Protein AF-A0A1B8DU90-F1 (afdb_monomer)

Secondary structure (DSSP, 8-state):
-HHHHHHHHHHHHHHHHHHHHHHH-S----SS---S--SHHHHHHHHHHHHHHHHHHH---------S---GGGG-HHHHHHHHHHHHHHGGGTS-S-GGGSSEEE--S---GGGEEEETTEEEEE---TT--EEEHHHH----GGG---S---SS--TTGGGS-HHHHHHHHHHHHHHHHHHHHHHHHHHH-HHHHHHHTSTTHHHHHHHHHHHH-SSSS-HHHHHHHHHHHHHHHHHHHT------------S----GGGSSTTTSHHHHHHHHHHHHHHTT--------

pLDDT: mean 71.93, std 23.12, range [27.64, 95.19]

Foldseek 3Di:
DVLVVVLCVQLVVLLVLQVVLVVQDPDDDDPDDDDQRNFLLSSQVSLLVSLLVCLVPPDDQDDPPDPPDQDPLLSDSVSLNVLSVLSNVLSVVLDDPPCLQFDFDFADPAQALVQFDDDPLDTPDGDDCPPIGTGRNLLRDDDHPNLDDPDDQDCDADPCLVVDDPVVVVVSVVNNLSNNSNVVCVVVCCVPPVVSVVSVVPVCSVLSNQLSVCSSDCNVDPVVSNVVSSVVSCVVVVVVVVPPDPDDDDDDPDDDPDDPPPVVPPVCPVVSSVVSVVVSVVVPDDDDDDDD

Sequence (292 aa):
MESVRLREQVGSCARARWLEYELNGAPLRTRGGTSPGNTAHDYLKALANNQIKWLGQHVVQRPPTDIFKASDAQKSPDAHVALYNKYLAISPYIFPEDKSMSRSTLWHWDMHASNIFVEDDRITSLIDWQSTWAGPLFLQYCYPKLVDYSGEVMLKPPEDYKVMEESDKTRVKDQVERSIVQFLYEIETKKQNPLLVRVNDTPQGTTRRRTVEFAEDTWDGDILPFRQCLIRLERFVSPAFHLENPAHKRHLGIRMKWALMFLALSIFQRKIYRTICVMARDGTSRPTSGMD

Solvent-accessible surface area (backbone atoms only — not comparable to full-atom values): 17932 Å² total; per-residue (Å²): 112,70,74,54,57,61,42,56,47,50,52,47,47,38,49,46,51,49,43,54,42,65,78,64,45,94,74,80,90,64,88,88,71,88,74,94,47,84,45,71,59,37,45,55,49,46,43,41,52,50,50,45,52,43,50,76,72,66,70,70,87,70,75,85,86,62,91,74,79,70,52,74,59,60,74,30,62,67,51,51,42,55,48,40,55,53,45,58,74,48,43,81,68,54,61,70,88,58,60,82,39,49,38,79,29,76,43,79,81,75,46,37,55,94,36,53,40,73,53,94,80,36,81,77,46,76,59,83,67,72,96,56,60,53,33,34,33,59,70,40,69,65,84,47,61,67,48,66,66,92,68,79,80,29,86,62,80,62,92,60,50,86,79,48,54,71,71,55,42,51,51,52,49,52,44,26,51,47,28,44,51,29,53,48,50,54,53,50,41,48,72,78,40,51,64,60,52,52,52,68,67,34,85,61,38,66,51,41,39,46,35,56,58,33,63,70,46,39,72,90,43,64,43,61,66,29,53,53,29,50,54,54,47,48,66,53,46,57,61,51,72,75,46,92,60,101,78,80,91,86,88,88,86,85,88,75,89,79,76,84,66,78,82,56,64,80,78,46,59,71,59,48,47,50,49,58,50,47,59,52,53,68,76,64,76,73,84,80,78,87,88,133

Radius of gyration: 23.97 Å; Cα contacts (8 Å, |Δi|>4): 236; chains: 1; bounding box: 72×69×60 Å

Mean predicted aligned error: 14.29 Å

Structure (mmCIF, N/CA/C/O backbone):
data_AF-A0A1B8DU90-F1
#
_entry.id   AF-A0A1B8DU90-F1
#
loop_
_atom_site.group_PDB
_atom_site.id
_atom_site.type_symbol
_atom_site.label_atom_id
_atom_site.label_alt_id
_atom_site.label_comp_id
_atom_site.label_asym_id
_atom_site.label_entity_id
_atom_site.label_seq_id
_atom_site.pdbx_PDB_ins_code
_atom_site.Cartn_x
_atom_site.Cartn_y
_atom_site.Cartn_z
_atom_site.occupancy
_atom_site.B_iso_or_equiv
_atom_site.auth_seq_id
_atom_site.auth_comp_id
_atom_site.auth_asym_id
_atom_site.auth_atom_id
_atom_site.pdbx_PDB_model_num
ATOM 1 N N . MET A 1 1 ? -7.961 -23.954 12.983 1.00 31.88 1 MET A N 1
ATOM 2 C CA . MET A 1 1 ? -8.640 -23.866 11.669 1.00 31.88 1 MET A CA 1
ATOM 3 C C . MET A 1 1 ? -9.926 -23.049 11.742 1.00 31.88 1 MET A C 1
ATOM 5 O O . MET A 1 1 ? -10.075 -22.125 10.957 1.00 31.88 1 MET A O 1
ATOM 9 N N . GLU A 1 2 ? -10.818 -23.311 12.698 1.00 29.72 2 GLU A N 1
ATOM 10 C CA . GLU A 1 2 ? -12.108 -22.604 12.818 1.00 29.72 2 GLU A CA 1
ATOM 11 C C . GLU A 1 2 ? -11.975 -21.107 13.166 1.00 29.72 2 GLU A C 1
ATOM 13 O O . GLU A 1 2 ? -12.623 -20.266 12.551 1.00 29.72 2 GLU A O 1
ATOM 18 N N . SER A 1 3 ? -11.030 -20.743 14.042 1.00 36.50 3 SER A N 1
ATOM 19 C CA . SER A 1 3 ? -10.761 -19.336 14.387 1.00 36.50 3 SER A CA 1
ATOM 20 C C . SER A 1 3 ? -10.128 -18.512 13.255 1.00 36.50 3 SER A C 1
ATOM 22 O O . SER A 1 3 ? -10.208 -17.289 13.293 1.00 36.50 3 SER A O 1
ATOM 24 N N . VAL A 1 4 ? -9.483 -19.162 12.276 1.00 37.38 4 VAL A N 1
ATOM 25 C CA . VAL A 1 4 ? -8.894 -18.504 11.092 1.00 37.38 4 VAL A CA 1
ATOM 26 C C . VAL A 1 4 ? -9.999 -18.216 10.071 1.00 37.38 4 VAL A C 1
ATOM 28 O O . VAL A 1 4 ? -10.128 -17.083 9.618 1.00 37.38 4 VAL A O 1
ATOM 31 N N . ARG A 1 5 ? -10.891 -19.189 9.819 1.00 34.84 5 ARG A N 1
ATOM 32 C CA . ARG A 1 5 ? -12.064 -19.013 8.939 1.00 34.84 5 ARG A CA 1
ATOM 33 C C . ARG A 1 5 ? -13.021 -17.924 9.424 1.00 34.84 5 ARG A C 1
ATOM 35 O O . ARG A 1 5 ? -13.451 -17.094 8.632 1.00 34.84 5 ARG A O 1
ATOM 42 N N . LEU A 1 6 ? -13.308 -17.875 10.727 1.00 41.84 6 LEU A N 1
ATOM 43 C CA . LEU A 1 6 ? -14.149 -16.822 11.312 1.00 41.84 6 LEU A CA 1
ATOM 44 C C . LEU A 1 6 ? -13.507 -15.423 11.223 1.00 41.84 6 LEU A C 1
ATOM 46 O O . LEU A 1 6 ? -14.217 -14.432 11.338 1.00 41.84 6 LEU A O 1
ATOM 50 N N . ARG A 1 7 ? -12.187 -15.310 11.005 1.00 48.97 7 ARG A N 1
ATOM 51 C CA . ARG A 1 7 ? -11.454 -14.031 10.928 1.00 48.97 7 ARG A CA 1
ATOM 52 C C . ARG A 1 7 ? -11.221 -13.526 9.517 1.00 48.97 7 ARG A C 1
ATOM 54 O O . ARG A 1 7 ? -11.416 -12.332 9.288 1.00 48.97 7 ARG A O 1
ATOM 61 N N . GLU A 1 8 ? -10.938 -14.421 8.570 1.00 45.47 8 GLU A N 1
ATOM 62 C CA . GLU A 1 8 ? -11.132 -14.115 7.149 1.00 45.47 8 GLU A 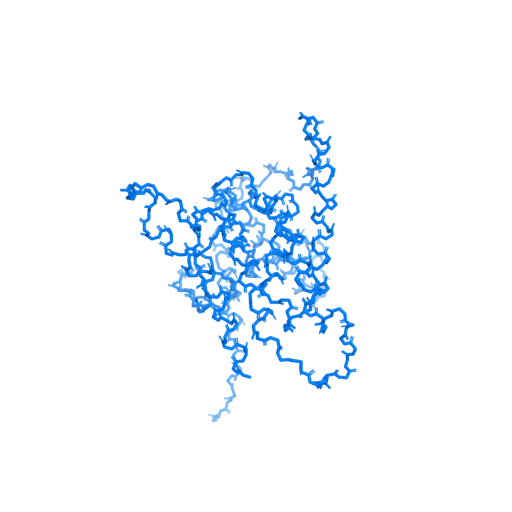CA 1
ATOM 63 C C . GLU A 1 8 ? -12.541 -13.565 6.941 1.00 45.47 8 GLU A C 1
ATOM 65 O O . GLU A 1 8 ? -12.708 -12.567 6.252 1.00 45.47 8 GLU A O 1
ATOM 70 N N . GLN A 1 9 ? -13.538 -14.110 7.647 1.00 48.44 9 GLN A N 1
ATOM 71 C CA . GLN A 1 9 ? -14.898 -13.588 7.652 1.00 48.44 9 GLN A CA 1
ATOM 72 C C . GLN A 1 9 ? -15.016 -12.178 8.261 1.00 48.44 9 GLN A C 1
ATOM 74 O O . GLN A 1 9 ? -15.806 -11.400 7.748 1.00 48.44 9 GLN A O 1
ATOM 79 N N . VAL A 1 10 ? -14.242 -11.788 9.284 1.00 50.81 10 VAL A N 1
ATOM 80 C CA . VAL A 1 10 ? -14.277 -10.427 9.872 1.00 50.81 10 VAL A CA 1
ATOM 81 C C . VAL A 1 10 ? -13.669 -9.375 8.936 1.00 50.81 10 VAL A C 1
ATOM 83 O O . VAL A 1 10 ? -14.302 -8.343 8.688 1.00 50.81 10 VAL A O 1
ATOM 86 N N . GLY A 1 11 ? -12.472 -9.634 8.394 1.00 53.03 11 GLY A N 1
ATOM 87 C CA . GLY A 1 11 ? -11.839 -8.772 7.388 1.00 53.03 11 GLY A CA 1
ATOM 88 C C . GLY A 1 11 ? -12.669 -8.715 6.103 1.00 53.03 11 GLY A C 1
ATOM 89 O O . GLY A 1 11 ? -12.966 -7.634 5.596 1.00 53.03 11 GLY A O 1
ATOM 90 N N . SER A 1 12 ? -13.162 -9.870 5.649 1.00 53.00 12 SER A N 1
ATOM 91 C CA . SER A 1 12 ? -14.108 -9.991 4.536 1.00 53.00 12 SER A CA 1
ATOM 92 C C . SER A 1 12 ? -15.421 -9.257 4.810 1.00 53.00 12 SER A C 1
ATOM 94 O O . SER A 1 12 ? -15.921 -8.592 3.919 1.00 53.00 12 SER A O 1
ATOM 96 N N . CYS A 1 13 ? -15.949 -9.247 6.039 1.00 50.38 13 CYS A N 1
ATOM 97 C CA . CYS A 1 13 ? -17.169 -8.508 6.387 1.00 50.38 13 CYS A CA 1
ATOM 98 C C . CYS A 1 13 ? -16.974 -6.987 6.332 1.00 50.38 13 CYS A C 1
ATOM 100 O O . CYS A 1 13 ? -17.877 -6.276 5.892 1.00 50.38 13 CYS A O 1
ATOM 102 N N . ALA A 1 14 ? -15.825 -6.461 6.773 1.00 54.66 14 ALA A N 1
ATOM 103 C CA . ALA A 1 14 ? -15.521 -5.034 6.628 1.00 54.66 14 ALA A CA 1
ATOM 104 C C . ALA A 1 14 ? -15.369 -4.649 5.145 1.00 54.66 14 ALA A C 1
ATOM 106 O O . ALA A 1 14 ? -15.922 -3.639 4.710 1.00 54.66 14 ALA A O 1
ATOM 107 N N . ARG A 1 15 ? -14.686 -5.494 4.362 1.00 62.16 15 ARG A N 1
ATOM 108 C CA . ARG A 1 15 ? -14.531 -5.339 2.906 1.00 62.16 15 ARG A CA 1
ATOM 109 C C . ARG A 1 15 ? -15.868 -5.491 2.155 1.00 62.16 15 ARG A C 1
ATOM 111 O O . ARG A 1 15 ? -16.121 -4.748 1.213 1.00 62.16 15 ARG A O 1
ATOM 118 N N . ALA A 1 16 ? -16.757 -6.378 2.600 1.00 50.59 16 ALA A N 1
ATOM 119 C CA . ALA A 1 16 ? -18.081 -6.609 2.021 1.00 50.59 16 ALA A CA 1
ATOM 120 C C . ALA A 1 16 ? -19.039 -5.438 2.279 1.00 50.59 16 ALA A C 1
ATOM 122 O O . ALA A 1 16 ? -19.660 -4.953 1.339 1.00 50.59 16 ALA A O 1
ATOM 123 N N . ARG A 1 17 ? -19.092 -4.907 3.513 1.00 51.88 17 ARG A N 1
ATOM 124 C CA . ARG A 1 17 ? -19.898 -3.708 3.824 1.00 51.88 17 ARG A CA 1
ATOM 125 C C . ARG A 1 17 ? -19.469 -2.490 3.002 1.00 51.88 17 ARG A C 1
ATOM 127 O O . ARG A 1 17 ? -20.310 -1.682 2.627 1.00 51.88 17 ARG A O 1
ATOM 134 N N . TRP A 1 18 ? -18.171 -2.364 2.714 1.00 54.06 18 TRP A N 1
ATOM 135 C CA . TRP A 1 18 ? -17.652 -1.320 1.828 1.00 54.06 18 TRP A CA 1
ATOM 136 C C . TRP A 1 18 ? -18.162 -1.479 0.388 1.00 54.06 18 TRP A C 1
ATOM 138 O O . TRP A 1 18 ? -18.628 -0.516 -0.218 1.00 54.06 18 TRP A O 1
ATOM 148 N N . LEU A 1 19 ? -18.115 -2.701 -0.148 1.00 51.09 19 LEU A N 1
ATOM 149 C CA . LEU A 1 19 ? -18.586 -3.001 -1.499 1.00 51.09 19 LEU A CA 1
ATOM 150 C C . LEU A 1 19 ? -20.103 -2.781 -1.652 1.00 51.09 19 LEU A C 1
ATOM 152 O O . LEU A 1 19 ? -20.544 -2.233 -2.661 1.00 51.09 19 LEU A O 1
ATOM 156 N N . GLU A 1 20 ? -20.895 -3.153 -0.644 1.00 48.50 20 GLU A N 1
ATOM 157 C CA . GLU A 1 20 ? -22.349 -2.939 -0.622 1.00 48.50 20 GLU A CA 1
ATOM 158 C C . GLU A 1 20 ? -22.733 -1.451 -0.662 1.00 48.50 20 GLU A C 1
ATOM 160 O O . GLU A 1 20 ? -23.715 -1.095 -1.311 1.00 48.50 20 GLU A O 1
ATOM 165 N N . TYR A 1 21 ? -21.971 -0.565 -0.015 1.00 52.00 21 TYR A N 1
ATOM 166 C CA . TYR A 1 21 ? -22.224 0.879 -0.056 1.00 52.00 21 TYR A CA 1
ATOM 167 C C . TYR A 1 21 ? -22.064 1.462 -1.471 1.00 52.00 21 TYR A C 1
ATOM 169 O O . TYR A 1 21 ? -22.917 2.216 -1.943 1.00 52.00 21 TYR A O 1
ATOM 177 N N . GLU A 1 22 ? -20.993 1.085 -2.168 1.00 52.66 22 GLU A N 1
ATOM 178 C CA . GLU A 1 22 ? -20.662 1.614 -3.496 1.00 52.66 22 GLU A CA 1
ATOM 179 C C . GLU A 1 22 ? -21.602 1.088 -4.588 1.00 52.66 22 GLU A C 1
ATOM 181 O O . GLU A 1 22 ? -22.025 1.852 -5.454 1.00 52.66 22 GLU A O 1
ATOM 186 N N . LEU A 1 23 ? -21.989 -0.193 -4.522 1.00 48.38 23 LEU A N 1
ATOM 187 C CA . LEU A 1 23 ? -22.953 -0.781 -5.461 1.00 48.38 23 LEU A CA 1
ATOM 188 C C . LEU A 1 23 ? -24.352 -0.167 -5.331 1.00 48.38 23 LEU A C 1
ATOM 190 O O . LEU A 1 23 ? -25.079 -0.093 -6.319 1.00 48.38 23 LEU A O 1
ATOM 194 N N . ASN A 1 24 ? -24.723 0.284 -4.131 1.00 45.06 24 ASN A N 1
ATOM 195 C CA . ASN A 1 24 ? -26.054 0.820 -3.866 1.00 45.06 24 ASN A CA 1
ATOM 196 C C . ASN A 1 24 ? -26.186 2.332 -4.084 1.00 45.06 24 ASN A C 1
ATOM 198 O O . ASN A 1 24 ? -27.315 2.808 -4.045 1.00 45.06 24 ASN A O 1
ATOM 202 N N . GLY A 1 25 ? -25.089 3.062 -4.342 1.00 37.94 25 GLY A N 1
ATOM 203 C CA . GLY A 1 25 ? -25.077 4.485 -4.704 1.00 37.94 25 GLY A CA 1
ATOM 204 C C . GLY A 1 25 ? -25.765 5.419 -3.691 1.00 37.94 25 GLY A C 1
ATOM 205 O O . GLY A 1 25 ? -26.972 5.382 -3.467 1.00 37.94 25 GLY A O 1
ATOM 206 N N . ALA A 1 26 ? -25.042 6.361 -3.090 1.00 38.53 26 ALA A N 1
ATOM 207 C CA . ALA A 1 26 ? -25.706 7.377 -2.267 1.00 38.53 26 ALA A CA 1
ATOM 208 C C . ALA A 1 26 ? -26.627 8.296 -3.120 1.00 38.53 26 ALA A C 1
ATOM 210 O O . ALA A 1 26 ? -26.146 8.835 -4.118 1.00 38.53 26 ALA A O 1
ATOM 211 N N . PRO A 1 27 ? -27.870 8.644 -2.707 1.00 45.41 27 PRO A N 1
ATOM 212 C CA . PRO A 1 27 ? -28.795 7.961 -1.799 1.00 45.41 27 PRO A CA 1
ATOM 213 C C . PRO A 1 27 ? -30.174 7.665 -2.447 1.00 45.41 27 PRO A C 1
ATOM 215 O O . PRO A 1 27 ? -30.760 8.519 -3.116 1.00 45.41 27 PRO A O 1
ATOM 218 N N . LEU A 1 28 ? -30.819 6.555 -2.073 1.00 27.64 28 LEU A N 1
ATOM 219 C CA . LEU A 1 28 ? -32.276 6.584 -1.903 1.00 27.64 28 LEU A CA 1
ATOM 220 C C . LEU A 1 28 ? -32.560 7.215 -0.538 1.00 27.64 28 LEU A C 1
ATOM 222 O O . LEU A 1 28 ? -32.227 6.666 0.510 1.00 27.64 28 LEU A O 1
ATOM 226 N N . ARG A 1 29 ? -33.142 8.418 -0.553 1.00 33.75 29 ARG A N 1
ATOM 227 C CA . ARG A 1 29 ? -33.691 9.079 0.635 1.00 33.75 29 ARG A CA 1
ATOM 228 C C . ARG A 1 29 ? -34.626 8.115 1.372 1.00 33.75 29 ARG A C 1
ATOM 230 O O . ARG A 1 29 ? -35.761 7.924 0.948 1.00 33.75 29 ARG A O 1
ATOM 237 N N . THR A 1 30 ? -34.215 7.633 2.535 1.00 30.17 30 THR A N 1
ATOM 238 C CA . THR A 1 30 ? -35.150 7.203 3.577 1.00 30.17 30 THR A CA 1
ATOM 239 C C . THR A 1 30 ? -35.011 8.140 4.767 1.00 30.17 30 THR A C 1
ATOM 241 O O . THR A 1 30 ? -33.918 8.394 5.270 1.00 30.17 30 THR A O 1
ATOM 244 N N . ARG A 1 31 ? -36.145 8.729 5.156 1.00 30.81 31 ARG A N 1
ATOM 245 C CA . ARG A 1 31 ? -36.318 9.597 6.326 1.00 30.81 31 ARG A CA 1
ATOM 246 C C . ARG A 1 31 ? -35.611 9.008 7.555 1.00 30.81 31 ARG A C 1
ATOM 248 O O . ARG A 1 31 ? -35.939 7.904 7.964 1.00 30.81 31 ARG A O 1
ATOM 255 N N . GLY A 1 32 ? -34.735 9.805 8.168 1.00 30.48 32 GLY A N 1
ATOM 256 C CA . GLY A 1 32 ? -34.393 9.705 9.590 1.00 30.48 32 GLY A CA 1
ATOM 257 C C . GLY A 1 32 ? -33.578 8.483 10.018 1.00 30.48 32 GLY A C 1
ATOM 258 O O . GLY A 1 32 ? -34.065 7.672 10.793 1.00 30.48 32 GLY A O 1
ATOM 259 N N . GLY A 1 33 ? -32.321 8.385 9.580 1.00 29.20 33 GLY A N 1
ATOM 260 C CA . GLY A 1 33 ? -31.347 7.461 10.169 1.00 29.20 33 GLY A CA 1
ATOM 261 C C . GLY A 1 33 ? -30.091 7.324 9.313 1.00 29.20 33 GLY A C 1
ATOM 262 O O . GLY A 1 33 ? -30.119 6.691 8.263 1.00 29.20 33 GLY A O 1
ATOM 263 N N . THR A 1 34 ? -28.977 7.924 9.733 1.00 34.78 34 THR A N 1
ATOM 264 C CA . THR A 1 34 ? -27.660 7.673 9.130 1.00 34.78 34 THR A CA 1
ATOM 265 C C . THR A 1 34 ? -27.244 6.236 9.434 1.00 34.78 34 THR A C 1
ATOM 267 O O . THR A 1 34 ? -26.956 5.911 10.585 1.00 34.78 34 THR A O 1
ATOM 270 N N . SER A 1 35 ? -27.216 5.375 8.418 1.00 40.91 35 SER A N 1
ATOM 271 C CA . SER A 1 35 ? -26.611 4.046 8.548 1.00 40.91 35 SER A CA 1
ATOM 272 C C . SER A 1 35 ? -25.086 4.191 8.716 1.00 40.91 35 SER A C 1
ATOM 274 O O . SER A 1 35 ? -24.485 5.025 8.034 1.00 40.91 35 SER A O 1
ATOM 276 N N . PRO A 1 36 ? -24.440 3.437 9.620 1.00 36.72 36 PRO A N 1
ATOM 277 C CA . PRO A 1 36 ? -23.014 3.573 9.910 1.00 36.72 36 PRO A CA 1
ATOM 278 C C . PRO A 1 36 ? -22.179 2.782 8.888 1.00 36.72 36 PRO A C 1
ATOM 280 O O . PRO A 1 36 ? -21.931 1.595 9.090 1.00 36.72 36 PRO A O 1
ATOM 283 N N . GLY A 1 37 ? -21.757 3.401 7.779 1.00 45.50 37 GLY A N 1
ATOM 284 C CA . GLY A 1 37 ? -20.942 2.682 6.786 1.00 45.50 37 GLY A CA 1
ATOM 285 C C . GLY A 1 37 ? -20.689 3.351 5.434 1.00 45.50 37 GLY A C 1
ATOM 286 O O . GLY A 1 37 ? -20.504 2.632 4.462 1.00 45.50 37 GLY A O 1
ATOM 287 N N . ASN A 1 38 ? -20.679 4.682 5.330 1.00 62.41 38 ASN A N 1
ATOM 288 C CA . ASN A 1 38 ? -20.840 5.362 4.035 1.00 62.41 38 ASN A CA 1
ATOM 289 C C . ASN A 1 38 ? -19.583 6.105 3.536 1.00 62.41 38 ASN A C 1
ATOM 291 O O . ASN A 1 38 ? -19.645 6.885 2.589 1.00 62.41 38 ASN A O 1
ATOM 295 N N . THR A 1 39 ? -18.427 5.937 4.182 1.00 78.25 39 THR A N 1
ATOM 296 C CA . THR A 1 39 ? -17.182 6.632 3.810 1.00 78.25 39 THR A CA 1
ATOM 297 C C . THR A 1 39 ? -15.951 5.775 4.076 1.00 78.25 39 THR A C 1
ATOM 299 O O . THR A 1 39 ? -15.990 4.865 4.903 1.00 78.25 39 THR A O 1
ATOM 302 N N . ALA A 1 40 ? -14.829 6.063 3.406 1.00 83.44 40 ALA A N 1
ATOM 303 C CA . ALA A 1 40 ? -13.584 5.320 3.623 1.00 83.44 40 ALA A CA 1
ATOM 304 C C . ALA A 1 40 ? -13.152 5.360 5.104 1.00 83.44 40 ALA A C 1
ATOM 306 O O . ALA A 1 40 ? -12.596 4.400 5.625 1.00 83.44 40 ALA A O 1
ATOM 307 N N . HIS A 1 41 ? -13.495 6.428 5.830 1.00 85.75 41 HIS A N 1
ATOM 308 C CA . HIS A 1 41 ? -13.299 6.504 7.278 1.00 85.75 41 HIS A CA 1
ATOM 309 C C . HIS A 1 41 ? -14.214 5.561 8.069 1.00 85.75 41 HIS A C 1
ATOM 311 O O . HIS A 1 41 ? -13.789 5.023 9.091 1.00 85.75 41 HIS A O 1
ATOM 317 N N . ASP A 1 42 ? -15.445 5.331 7.614 1.00 85.56 42 ASP A N 1
ATOM 318 C CA . ASP A 1 42 ? -16.342 4.362 8.246 1.00 85.56 42 ASP A CA 1
ATOM 319 C C . ASP A 1 42 ? -15.835 2.930 8.065 1.00 85.56 42 ASP A C 1
ATOM 321 O O . ASP A 1 42 ? -15.969 2.140 8.996 1.00 85.56 42 ASP A O 1
ATOM 325 N N . TYR A 1 43 ? -15.166 2.617 6.945 1.00 85.88 43 TYR A N 1
ATOM 326 C CA . TYR A 1 43 ? -14.442 1.349 6.788 1.00 85.88 43 TYR A CA 1
ATOM 327 C C . TYR A 1 43 ? -13.396 1.158 7.898 1.00 85.88 43 TYR A C 1
ATOM 329 O O . TYR A 1 43 ? -13.388 0.118 8.554 1.00 85.88 43 TYR A O 1
ATOM 337 N N . LEU A 1 44 ? -12.571 2.175 8.183 1.00 90.62 44 LEU A N 1
ATOM 338 C CA . LEU A 1 44 ? -11.564 2.103 9.255 1.00 90.62 44 LEU A CA 1
ATOM 339 C C . LEU A 1 44 ? -12.214 1.877 10.625 1.00 90.62 44 LEU A C 1
ATOM 341 O O . LEU A 1 44 ? -11.781 1.022 11.398 1.00 90.62 44 LEU A O 1
ATOM 345 N N . LYS A 1 45 ? -13.290 2.613 10.928 1.00 90.81 45 LYS A N 1
ATOM 346 C CA . LYS A 1 45 ? -14.030 2.444 12.188 1.00 90.81 45 LYS A CA 1
ATOM 347 C C . LYS A 1 45 ? -14.646 1.053 12.294 1.00 90.81 45 LYS A C 1
ATOM 349 O O . LYS A 1 45 ? -14.556 0.425 13.346 1.00 90.81 45 LYS A O 1
ATOM 354 N N . ALA A 1 46 ? -15.266 0.571 11.219 1.00 88.06 46 ALA A N 1
ATOM 355 C CA . ALA A 1 46 ? -15.877 -0.748 11.166 1.00 88.06 46 ALA A CA 1
ATOM 356 C C . ALA A 1 46 ? -14.833 -1.848 11.370 1.00 88.06 46 ALA A C 1
ATOM 358 O O . ALA A 1 46 ? -15.078 -2.755 12.159 1.00 88.06 46 ALA A O 1
ATOM 359 N N . LEU A 1 47 ? -13.662 -1.732 10.735 1.00 88.75 47 LEU A N 1
ATOM 360 C CA . LEU A 1 47 ? -12.530 -2.634 10.936 1.00 88.75 47 LEU A CA 1
ATOM 361 C C . LEU A 1 47 ? -12.175 -2.718 12.423 1.00 88.75 47 LEU A C 1
ATOM 363 O O . LEU A 1 47 ? -12.254 -3.796 13.004 1.00 88.75 47 LEU A O 1
ATOM 367 N N . ALA A 1 48 ? -11.868 -1.591 13.067 1.00 91.00 48 ALA A N 1
ATOM 368 C CA . ALA A 1 48 ? -11.461 -1.591 14.472 1.00 91.00 48 ALA A CA 1
ATOM 369 C C . ALA A 1 48 ? -12.560 -2.104 15.415 1.00 91.00 48 ALA A C 1
ATOM 371 O O . ALA A 1 48 ? -12.294 -2.935 16.279 1.00 91.00 48 ALA A O 1
ATOM 372 N N . ASN A 1 49 ? -13.807 -1.667 15.225 1.00 90.69 49 ASN A N 1
ATOM 373 C CA . ASN A 1 49 ? -14.932 -2.108 16.051 1.00 90.69 49 ASN A CA 1
ATOM 374 C C . ASN A 1 49 ? -15.207 -3.607 15.897 1.00 90.69 49 ASN A C 1
ATOM 376 O O . ASN A 1 49 ? -15.511 -4.284 16.880 1.00 90.69 49 ASN A O 1
ATOM 380 N N . ASN A 1 50 ? -15.080 -4.141 14.680 1.00 86.50 50 ASN A N 1
ATOM 381 C CA . ASN A 1 50 ? -15.227 -5.570 14.444 1.00 86.50 50 ASN A CA 1
ATOM 382 C C . ASN A 1 50 ? -14.111 -6.361 15.147 1.00 86.50 50 ASN A C 1
ATOM 384 O O . ASN A 1 50 ? -14.406 -7.388 15.751 1.00 86.50 50 ASN A O 1
ATOM 388 N N . GLN A 1 51 ? -12.866 -5.868 15.129 1.00 86.56 51 GLN A N 1
ATOM 389 C CA . GLN A 1 51 ? -11.744 -6.504 15.829 1.00 86.56 51 GLN A CA 1
ATOM 390 C C . GLN A 1 51 ? -11.916 -6.464 17.352 1.00 86.56 51 GLN A C 1
ATOM 392 O O . GLN A 1 51 ? -11.767 -7.491 18.008 1.00 86.56 51 GLN A O 1
ATOM 397 N N . ILE A 1 52 ? -12.321 -5.323 17.922 1.00 88.44 52 ILE A N 1
ATOM 398 C CA . ILE A 1 52 ? -12.634 -5.199 19.357 1.00 88.44 52 ILE A CA 1
ATOM 399 C C . ILE A 1 52 ? -13.738 -6.188 19.754 1.00 88.44 52 ILE A C 1
ATOM 401 O O . ILE A 1 52 ? -13.608 -6.907 20.744 1.00 88.44 52 ILE A O 1
ATOM 405 N N . LYS A 1 53 ? -14.816 -6.266 18.963 1.00 87.00 53 LYS A N 1
ATOM 406 C CA . LYS A 1 53 ? -15.915 -7.207 19.209 1.00 87.00 53 LYS A CA 1
ATOM 407 C C . LYS A 1 53 ? -15.443 -8.658 19.125 1.00 87.00 53 LYS A C 1
ATOM 409 O O . LYS A 1 53 ? -15.819 -9.467 19.969 1.00 87.00 53 LYS A O 1
ATOM 414 N N . TRP A 1 54 ? -14.624 -8.984 18.126 1.00 83.25 54 TRP A N 1
ATOM 415 C CA . TRP A 1 54 ? -14.074 -10.324 17.954 1.00 83.25 54 TRP A CA 1
ATOM 416 C C . TRP A 1 54 ? -13.199 -10.724 19.147 1.00 83.25 54 TRP A C 1
ATOM 418 O O . TRP A 1 54 ? -13.408 -11.799 19.709 1.00 83.25 54 TRP A O 1
ATOM 428 N N . LEU A 1 55 ? -12.313 -9.828 19.598 1.00 83.94 55 LEU A N 1
ATOM 429 C CA . LEU A 1 55 ? -11.460 -10.031 20.771 1.00 83.94 55 LEU A CA 1
ATOM 430 C C . LEU A 1 55 ? -12.275 -10.273 22.050 1.00 83.94 55 LEU A C 1
ATOM 432 O O . LEU A 1 55 ? -11.918 -11.127 22.855 1.00 83.94 55 LEU A O 1
ATOM 436 N N . GLY A 1 56 ? -13.400 -9.576 22.220 1.00 79.75 56 GLY A N 1
ATOM 437 C CA . GLY A 1 56 ? -14.284 -9.781 23.370 1.00 79.75 56 GLY A CA 1
ATOM 438 C C . GLY A 1 56 ? -15.062 -11.104 23.354 1.00 79.75 56 GLY A C 1
ATOM 439 O O . GLY A 1 56 ? -15.509 -11.552 24.404 1.00 79.75 56 GLY A O 1
ATOM 440 N N . GLN A 1 57 ? -15.250 -11.726 22.185 1.00 76.00 57 GLN A N 1
ATOM 441 C CA . GLN A 1 57 ? -16.143 -12.883 22.012 1.00 76.00 57 GLN A CA 1
ATOM 442 C C . GLN A 1 57 ? -15.419 -14.207 21.729 1.00 76.00 57 GLN A C 1
ATOM 444 O O . GLN A 1 57 ? -15.960 -15.265 22.034 1.00 76.00 57 GLN A O 1
ATOM 449 N N . HIS A 1 58 ? -14.226 -14.168 21.129 1.00 66.44 58 HIS A N 1
ATOM 450 C CA . HIS A 1 58 ? -13.587 -15.349 20.528 1.00 66.44 58 HIS A CA 1
ATOM 451 C C . HIS A 1 58 ? -12.148 -15.590 20.997 1.00 66.44 58 HIS A C 1
ATOM 453 O O . HIS A 1 58 ? -11.475 -16.483 20.473 1.00 66.44 58 HIS A O 1
ATOM 459 N N . VAL A 1 59 ? -11.656 -14.832 21.981 1.00 62.97 59 VAL A N 1
ATOM 460 C CA . VAL A 1 59 ? -10.340 -15.100 22.566 1.00 62.97 59 VAL A CA 1
ATOM 461 C C . VAL A 1 59 ? -10.433 -16.331 23.458 1.00 62.97 59 VAL A C 1
ATOM 463 O O . VAL A 1 59 ? -10.727 -16.268 24.648 1.00 62.97 59 VAL A O 1
ATOM 466 N N . VAL A 1 60 ? -10.122 -17.476 22.862 1.00 57.22 60 VAL A N 1
ATOM 467 C CA . VAL A 1 60 ? -9.706 -18.659 23.607 1.00 57.22 60 VAL A CA 1
ATOM 468 C C . VAL A 1 60 ? -8.236 -18.457 23.955 1.00 57.22 60 VAL A C 1
ATOM 470 O O . VAL A 1 60 ? -7.397 -18.357 23.057 1.00 57.22 60 VAL A O 1
ATOM 473 N N . GLN A 1 61 ? -7.926 -18.376 25.251 1.00 52.47 61 GLN A N 1
ATOM 474 C CA . GLN A 1 61 ? -6.558 -18.422 25.772 1.00 52.47 61 GLN A CA 1
ATOM 475 C C . GLN A 1 61 ? -5.882 -19.687 25.222 1.00 52.47 61 GLN A C 1
ATOM 477 O O . GLN A 1 61 ? -6.134 -20.792 25.702 1.00 52.47 61 GLN A O 1
ATOM 482 N N . ARG A 1 62 ? -5.084 -19.563 24.156 1.00 49.66 62 ARG A N 1
ATOM 483 C CA . ARG A 1 62 ? -4.331 -20.705 23.632 1.00 49.66 62 ARG A CA 1
ATOM 484 C C . ARG A 1 62 ? -3.188 -20.998 24.605 1.00 49.66 62 ARG A C 1
ATOM 486 O O . ARG A 1 62 ? -2.449 -20.067 24.937 1.00 49.66 62 ARG A O 1
ATOM 493 N N . PRO A 1 63 ? -2.993 -22.256 25.042 1.00 46.12 63 PRO A N 1
ATOM 494 C CA . PRO A 1 63 ? -1.749 -22.621 25.699 1.00 46.12 63 PRO A CA 1
ATOM 495 C C . PRO A 1 63 ? -0.582 -22.335 24.735 1.00 46.12 63 PRO A C 1
ATOM 497 O O . PRO A 1 63 ? -0.763 -22.443 23.518 1.00 46.12 63 PRO A O 1
ATOM 500 N N . PRO A 1 64 ? 0.593 -21.914 25.232 1.00 50.19 64 PRO A N 1
ATOM 501 C CA . PRO A 1 64 ? 1.670 -21.440 24.376 1.00 50.19 64 PRO A CA 1
ATOM 502 C C . PRO A 1 64 ? 2.237 -22.614 23.576 1.00 50.19 64 PRO A C 1
ATOM 504 O O . PRO A 1 64 ? 3.023 -23.399 24.096 1.00 50.19 64 PRO A O 1
ATOM 507 N N . THR A 1 65 ? 1.824 -22.758 22.319 1.00 51.50 65 THR A N 1
ATOM 508 C CA . THR A 1 65 ? 2.382 -23.777 21.418 1.00 51.50 65 THR A CA 1
ATOM 509 C C . THR A 1 65 ? 3.664 -23.330 20.731 1.00 51.50 65 THR A C 1
ATOM 511 O O . THR A 1 65 ? 4.310 -24.166 20.110 1.00 51.50 65 THR A O 1
ATOM 514 N N . ASP A 1 66 ? 4.052 -22.055 20.850 1.00 48.84 66 ASP A N 1
ATOM 515 C CA . ASP A 1 66 ? 5.273 -21.560 20.223 1.00 48.84 66 ASP A CA 1
ATOM 516 C C . ASP A 1 66 ? 6.281 -21.022 21.246 1.00 48.84 66 ASP A C 1
ATOM 518 O O . ASP A 1 66 ? 5.992 -20.156 22.079 1.00 48.84 66 ASP A O 1
ATOM 522 N N . ILE A 1 67 ? 7.470 -21.613 21.187 1.00 49.25 67 ILE A N 1
ATOM 523 C CA . ILE A 1 67 ? 8.581 -21.510 22.141 1.00 49.25 67 ILE A CA 1
ATOM 524 C C . ILE A 1 67 ? 9.397 -20.229 21.854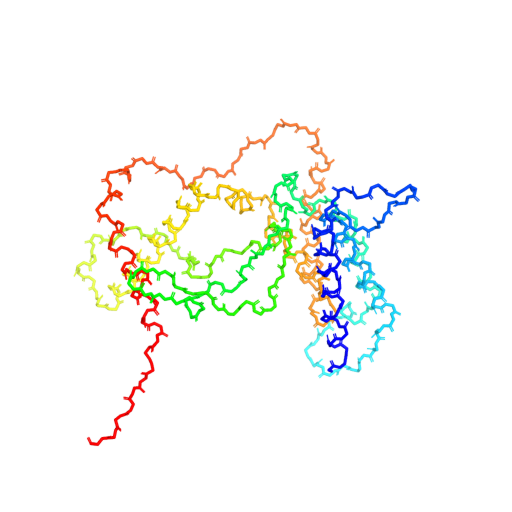 1.00 49.25 67 ILE A C 1
ATOM 526 O O . ILE A 1 67 ? 10.224 -19.796 22.662 1.00 49.25 67 ILE A O 1
ATOM 530 N N . PHE A 1 68 ? 9.109 -19.545 20.743 1.00 50.12 68 PHE A N 1
ATOM 531 C CA . PHE A 1 68 ? 9.648 -18.228 20.420 1.00 50.12 68 PHE A CA 1
ATOM 532 C C . PHE A 1 68 ? 8.803 -17.117 21.064 1.00 50.12 68 PHE A C 1
ATOM 534 O O . PHE A 1 68 ? 7.852 -16.612 20.483 1.00 50.12 68 PHE A O 1
ATOM 541 N N . LYS A 1 69 ? 9.162 -16.774 22.312 1.00 53.38 69 LYS A N 1
ATOM 542 C CA . LYS A 1 69 ? 8.807 -15.586 23.129 1.00 53.38 69 LYS A CA 1
ATOM 543 C C . LYS A 1 69 ? 7.845 -14.545 22.506 1.00 53.38 69 LYS A C 1
ATOM 545 O O . LYS A 1 69 ? 8.214 -13.382 22.339 1.00 53.38 69 LYS A O 1
ATOM 550 N N . ALA A 1 70 ? 6.586 -14.902 22.260 1.00 60.12 70 ALA A N 1
ATOM 551 C CA . ALA A 1 70 ? 5.541 -13.903 22.050 1.00 60.12 70 ALA A CA 1
ATOM 552 C C . ALA A 1 70 ? 5.428 -13.043 23.321 1.00 60.12 70 ALA A C 1
ATOM 554 O O . ALA A 1 70 ? 5.292 -13.593 24.420 1.00 60.12 70 ALA A O 1
ATOM 555 N N . SER A 1 71 ? 5.538 -11.717 23.176 1.00 67.69 71 SER A N 1
ATOM 556 C CA . SER A 1 71 ? 5.489 -10.780 24.308 1.00 67.69 71 SER A CA 1
ATOM 557 C C . SER A 1 71 ? 4.193 -10.936 25.110 1.00 67.69 71 SER A C 1
ATOM 559 O O . SER A 1 71 ? 3.160 -11.298 24.546 1.00 67.69 71 SER A O 1
ATOM 561 N N . ASP A 1 72 ? 4.207 -10.607 26.403 1.00 71.81 72 ASP A N 1
ATOM 562 C CA . ASP A 1 72 ? 2.994 -10.667 27.236 1.00 71.81 72 ASP A CA 1
ATOM 563 C C . ASP A 1 72 ? 1.850 -9.816 26.654 1.00 71.81 72 ASP A C 1
ATOM 565 O O . ASP A 1 72 ? 0.679 -10.177 26.757 1.00 71.81 72 ASP A O 1
ATOM 569 N N . ALA A 1 73 ? 2.192 -8.731 25.950 1.00 74.81 73 ALA A N 1
ATOM 570 C CA . ALA A 1 73 ? 1.233 -7.888 25.243 1.00 74.81 73 ALA A CA 1
ATOM 571 C C . ALA A 1 73 ? 0.533 -8.606 24.074 1.00 74.81 73 ALA A C 1
ATOM 573 O O . ALA A 1 73 ? -0.650 -8.367 23.866 1.00 74.81 73 ALA A O 1
ATOM 574 N N . GLN A 1 74 ? 1.215 -9.503 23.351 1.00 82.81 74 GLN A N 1
ATOM 575 C CA . GLN A 1 74 ? 0.621 -10.293 22.256 1.00 82.81 74 GLN A CA 1
ATOM 576 C C . GLN A 1 74 ? -0.457 -11.263 22.756 1.00 82.81 74 GLN A C 1
ATOM 578 O O . GLN A 1 74 ? -1.349 -11.662 22.019 1.00 82.81 74 GLN A O 1
ATOM 583 N N . LYS A 1 75 ? -0.356 -11.692 24.017 1.00 78.62 75 LYS A N 1
ATOM 584 C CA . LYS A 1 75 ? -1.285 -12.656 24.621 1.00 78.62 75 LYS A CA 1
ATOM 585 C C . LYS A 1 75 ? -2.433 -11.979 25.371 1.00 78.62 75 LYS A C 1
ATOM 587 O O . LYS A 1 75 ? -3.299 -12.675 25.892 1.00 78.62 75 LYS A O 1
ATOM 592 N N . SER A 1 76 ? -2.438 -10.649 25.464 1.00 84.81 76 SER A N 1
ATOM 593 C CA . SER A 1 76 ? -3.379 -9.882 26.283 1.00 84.81 76 SER A CA 1
ATOM 594 C C . SER A 1 76 ? -4.446 -9.216 25.412 1.00 84.81 76 SER A C 1
ATOM 596 O O . SER A 1 76 ? -4.145 -8.205 24.778 1.00 84.81 76 SER A O 1
ATOM 598 N N . PRO A 1 77 ? -5.706 -9.695 25.404 1.00 86.56 77 PRO A N 1
ATOM 599 C CA . PRO A 1 77 ? -6.787 -9.069 24.635 1.00 86.56 77 PRO A CA 1
ATOM 600 C C . PRO A 1 77 ? -6.935 -7.575 24.925 1.00 86.56 77 PRO A C 1
ATOM 602 O O . PRO A 1 77 ? -7.105 -6.780 24.002 1.00 86.56 77 PRO A O 1
ATOM 605 N N . ASP A 1 78 ? -6.775 -7.183 26.190 1.00 88.56 78 ASP A N 1
ATOM 606 C CA . ASP A 1 78 ? -6.843 -5.788 26.626 1.00 88.56 78 ASP A CA 1
ATOM 607 C C . ASP A 1 78 ? -5.764 -4.919 25.970 1.00 88.56 78 ASP A C 1
ATOM 609 O O . ASP A 1 78 ? -6.030 -3.773 25.603 1.00 88.56 78 ASP A O 1
ATOM 613 N N . ALA A 1 79 ? -4.559 -5.459 25.749 1.00 88.88 79 ALA A N 1
ATOM 614 C CA . ALA A 1 79 ? -3.498 -4.750 25.041 1.00 88.88 79 ALA A CA 1
ATOM 615 C C . ALA A 1 79 ? -3.867 -4.491 23.569 1.00 88.88 79 ALA A C 1
ATOM 617 O O . ALA A 1 79 ? -3.639 -3.384 23.069 1.00 88.88 79 ALA A O 1
ATOM 618 N N . HIS A 1 80 ? -4.488 -5.462 22.889 1.00 90.19 80 HIS A N 1
ATOM 619 C CA . HIS A 1 80 ? -4.986 -5.278 21.521 1.00 90.19 80 HIS A CA 1
ATOM 620 C C . HIS A 1 80 ? -6.135 -4.266 21.480 1.00 90.19 80 HIS A C 1
ATOM 622 O O . HIS A 1 80 ? -6.097 -3.329 20.681 1.00 90.19 80 HIS A O 1
ATOM 628 N N . VAL A 1 81 ? -7.124 -4.388 22.372 1.00 91.75 81 VAL A N 1
ATOM 629 C CA . VAL A 1 81 ? -8.253 -3.446 22.471 1.00 91.75 81 VAL A CA 1
ATOM 630 C C . VAL A 1 81 ? -7.755 -2.022 22.731 1.00 91.75 81 VAL A C 1
ATOM 632 O O . VAL A 1 81 ? -8.197 -1.080 22.072 1.00 91.75 81 VAL A O 1
ATOM 635 N N . ALA A 1 82 ? -6.775 -1.845 23.621 1.00 93.19 82 ALA A N 1
ATOM 636 C CA . ALA A 1 82 ? -6.161 -0.545 23.875 1.00 93.19 82 ALA A CA 1
ATOM 637 C C . ALA A 1 82 ? -5.492 0.051 22.623 1.00 93.19 82 ALA A C 1
ATOM 639 O O . ALA A 1 82 ? -5.568 1.264 22.409 1.00 93.19 82 ALA A O 1
ATOM 640 N N . LEU A 1 83 ? -4.858 -0.765 21.771 1.00 93.56 83 LEU A N 1
ATOM 641 C CA . LEU A 1 83 ? -4.316 -0.296 20.491 1.00 93.56 83 LEU A CA 1
ATOM 642 C C . LEU A 1 83 ? -5.411 0.038 19.478 1.00 93.56 83 LEU A C 1
ATOM 644 O O . LEU A 1 83 ? -5.301 1.067 18.816 1.00 93.56 83 LEU A O 1
ATOM 648 N N . TYR A 1 84 ? -6.480 -0.755 19.383 1.00 94.62 84 TYR A N 1
ATOM 649 C CA . TYR A 1 84 ? -7.607 -0.438 18.501 1.00 94.62 84 TYR A CA 1
ATOM 650 C C . TYR A 1 84 ? -8.317 0.860 18.906 1.00 94.62 84 TYR A C 1
ATOM 652 O O . TYR A 1 84 ? -8.686 1.647 18.037 1.00 94.62 84 TYR A O 1
ATOM 660 N N . ASN A 1 85 ? -8.416 1.162 20.203 1.00 95.19 85 ASN A N 1
ATOM 661 C CA . ASN A 1 85 ? -8.916 2.457 20.674 1.00 95.19 85 ASN A CA 1
ATOM 662 C C . ASN A 1 85 ? -8.015 3.625 20.232 1.00 95.19 85 ASN A C 1
ATOM 664 O O . ASN A 1 85 ? -8.509 4.662 19.790 1.00 95.19 85 ASN A O 1
ATOM 668 N N . LYS A 1 86 ? -6.686 3.454 20.273 1.00 94.94 86 LYS A N 1
ATOM 669 C CA . LYS A 1 86 ? -5.737 4.452 19.739 1.00 94.94 86 LYS A CA 1
ATOM 670 C C . LYS A 1 86 ? -5.845 4.589 18.221 1.00 94.94 86 LYS A C 1
ATOM 672 O O . LYS A 1 86 ? -5.785 5.697 17.695 1.00 94.94 86 LYS A O 1
ATOM 677 N N . TYR A 1 87 ? -6.039 3.479 17.516 1.00 95.06 87 TYR A N 1
ATOM 678 C CA . TYR A 1 87 ? -6.289 3.480 16.080 1.00 95.06 87 TYR A CA 1
ATOM 679 C C . TYR A 1 87 ? -7.566 4.246 15.729 1.00 95.06 87 TYR A C 1
ATOM 681 O O . TYR A 1 87 ? -7.532 5.071 14.823 1.00 95.06 87 TYR A O 1
ATOM 689 N N . LEU A 1 88 ? -8.663 4.050 16.468 1.00 93.81 88 LEU A N 1
ATOM 690 C CA . LEU A 1 88 ? -9.906 4.802 16.267 1.00 93.81 88 LEU A CA 1
ATOM 691 C C . LEU A 1 88 ? -9.680 6.313 16.401 1.00 93.81 88 LEU A C 1
ATOM 693 O O . LEU A 1 88 ? -10.148 7.064 15.545 1.00 93.81 88 LEU A O 1
ATOM 697 N N . ALA A 1 89 ? -8.905 6.748 17.400 1.00 92.56 89 ALA A N 1
ATOM 698 C CA . ALA A 1 89 ? -8.558 8.158 17.593 1.00 92.56 89 ALA A CA 1
ATOM 699 C C . ALA A 1 89 ? -7.738 8.748 16.426 1.00 92.56 89 ALA A C 1
ATOM 701 O O . ALA A 1 89 ? -7.931 9.906 16.062 1.00 92.56 89 ALA A O 1
ATOM 702 N N . ILE A 1 90 ? -6.853 7.954 15.812 1.00 91.62 90 ILE A N 1
ATOM 703 C CA . ILE A 1 90 ? -5.993 8.383 14.691 1.00 91.62 90 ILE A CA 1
ATOM 704 C C . ILE A 1 90 ? -6.659 8.167 13.319 1.00 91.62 90 ILE A C 1
ATOM 706 O O . ILE A 1 90 ? -6.263 8.788 12.333 1.00 91.62 90 ILE A O 1
ATOM 710 N N . SER A 1 91 ? -7.694 7.328 13.229 1.00 91.44 91 SER A N 1
ATOM 711 C CA . SER A 1 91 ? -8.352 6.943 11.972 1.00 91.44 91 SER A CA 1
ATOM 712 C C . SER A 1 91 ? -8.796 8.105 11.060 1.00 91.44 91 SER A C 1
ATOM 714 O O . SER A 1 91 ? -8.700 7.941 9.838 1.00 91.44 91 SER A O 1
ATOM 716 N N . PRO A 1 92 ? -9.200 9.296 11.562 1.00 90.31 92 PRO A N 1
ATOM 717 C CA . PRO A 1 92 ? -9.510 10.439 10.699 1.00 90.31 92 PRO A CA 1
ATOM 718 C C . PRO A 1 92 ? -8.312 10.954 9.886 1.00 90.31 92 PRO A C 1
ATOM 720 O O . PRO A 1 92 ? -8.511 11.549 8.835 1.00 90.31 92 PRO A O 1
ATOM 723 N N . TYR A 1 93 ? -7.077 10.688 10.322 1.00 89.56 93 TYR A N 1
ATOM 724 C CA . TYR A 1 93 ? -5.848 11.191 9.692 1.00 89.56 93 TYR A CA 1
ATOM 725 C C . TYR A 1 93 ? -5.162 10.172 8.773 1.00 89.56 93 TYR A C 1
ATOM 727 O O . TYR A 1 93 ? -4.129 10.473 8.172 1.00 89.56 93 TYR A O 1
ATOM 735 N N . ILE A 1 94 ? -5.696 8.948 8.675 1.00 91.56 94 ILE A N 1
ATOM 736 C CA . ILE A 1 94 ? -5.102 7.885 7.855 1.00 91.56 94 ILE A CA 1
ATOM 737 C C . ILE A 1 94 ? -5.274 8.204 6.368 1.00 91.56 94 ILE A C 1
ATOM 739 O O . ILE A 1 94 ? -4.290 8.197 5.624 1.00 91.56 94 ILE A O 1
ATOM 743 N N . PHE A 1 95 ? -6.496 8.524 5.936 1.00 91.50 95 PHE A N 1
ATOM 744 C CA . PHE A 1 95 ? -6.748 8.876 4.541 1.00 91.50 95 PHE A CA 1
ATOM 745 C C . PHE A 1 95 ? -6.203 10.268 4.187 1.00 91.50 95 PHE A C 1
ATOM 747 O O . PHE A 1 95 ? -6.195 11.165 5.032 1.00 91.50 95 PHE A O 1
ATOM 754 N N . PRO A 1 96 ? -5.725 10.463 2.947 1.00 89.25 96 PRO A N 1
ATOM 755 C CA . PRO A 1 96 ? -5.433 11.789 2.413 1.00 89.25 96 PRO A CA 1
ATOM 756 C C . PRO A 1 96 ? -6.704 12.636 2.274 1.00 89.25 96 PRO A C 1
ATOM 758 O O . PRO A 1 96 ? -7.795 12.106 2.081 1.00 89.25 96 PRO A O 1
ATOM 761 N N . GLU A 1 97 ? -6.548 13.960 2.291 1.00 86.88 97 GLU A N 1
ATOM 762 C CA . GLU A 1 97 ? -7.656 14.904 2.065 1.00 86.88 97 GLU A CA 1
ATOM 763 C C . GLU A 1 97 ? -8.222 14.830 0.6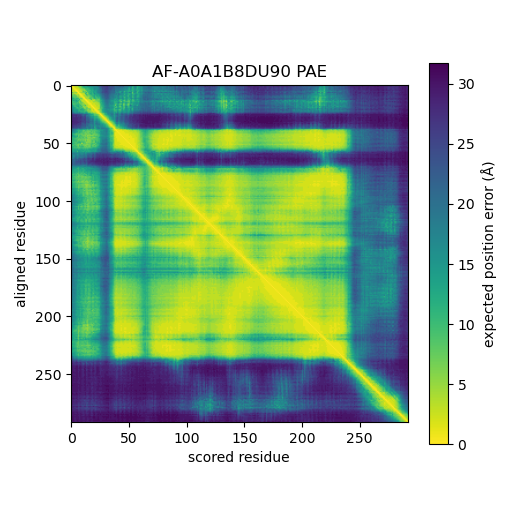37 1.00 86.88 97 GLU A C 1
ATOM 765 O O . GLU A 1 97 ? -9.404 15.106 0.415 1.00 86.88 97 GLU A O 1
ATOM 770 N N . ASP A 1 98 ? -7.391 14.442 -0.341 1.00 88.44 98 ASP A N 1
ATOM 771 C CA . ASP A 1 98 ? -7.814 14.239 -1.727 1.00 88.44 98 ASP A CA 1
ATOM 772 C C . ASP A 1 98 ? -8.776 13.042 -1.808 1.00 88.44 98 ASP A C 1
ATOM 774 O O . ASP A 1 98 ? -8.371 11.888 -1.962 1.00 88.44 98 ASP A O 1
ATOM 778 N N . LYS A 1 99 ? -10.081 13.336 -1.753 1.00 88.31 99 LYS A N 1
ATOM 779 C CA . LYS A 1 99 ? -11.173 12.350 -1.823 1.00 88.31 99 LYS A CA 1
ATOM 780 C C . LYS A 1 99 ? -11.104 11.460 -3.061 1.00 88.31 99 LYS A C 1
ATOM 782 O O . LYS A 1 99 ? -11.642 10.355 -3.043 1.00 88.31 99 LYS A O 1
ATOM 787 N N . SER A 1 100 ? -10.431 11.900 -4.126 1.00 89.75 100 SER A N 1
ATOM 788 C CA . SER A 1 100 ? -10.252 11.088 -5.325 1.00 89.75 100 SER A CA 1
ATOM 789 C C . SER A 1 100 ? -9.390 9.842 -5.072 1.00 89.75 100 SER A C 1
ATOM 791 O O . SER A 1 100 ? -9.500 8.881 -5.833 1.00 89.75 100 SER A O 1
ATOM 793 N N . MET A 1 101 ? -8.605 9.818 -3.986 1.00 92.38 101 MET A N 1
ATOM 794 C CA . MET A 1 101 ? -7.847 8.657 -3.502 1.00 92.38 101 MET A CA 1
ATOM 795 C C . MET A 1 101 ? -8.677 7.701 -2.633 1.00 92.38 101 MET A C 1
ATOM 797 O O . MET A 1 101 ? -8.242 6.585 -2.362 1.00 92.38 101 MET A O 1
ATOM 801 N N . SER A 1 102 ? -9.873 8.106 -2.210 1.00 89.94 102 SER A N 1
ATOM 802 C CA . SER A 1 102 ? -10.782 7.271 -1.415 1.00 89.94 102 SER A CA 1
ATOM 803 C C . SER A 1 102 ? -11.816 6.538 -2.269 1.00 89.94 102 SER A C 1
ATOM 805 O O . SER A 1 102 ? -12.635 5.801 -1.727 1.00 89.94 102 SER A O 1
ATOM 807 N N . ARG A 1 103 ? -11.781 6.728 -3.597 1.00 87.50 103 ARG A N 1
ATOM 808 C CA . ARG A 1 103 ? -12.689 6.058 -4.536 1.00 87.50 103 ARG A CA 1
ATOM 809 C C . ARG A 1 103 ? -12.524 4.541 -4.462 1.00 87.50 103 ARG A C 1
ATOM 811 O O . ARG A 1 103 ? -11.392 4.054 -4.369 1.00 87.50 103 ARG A O 1
ATOM 818 N N . SER A 1 104 ? -13.628 3.814 -4.588 1.00 87.69 104 SER A N 1
ATOM 819 C CA . SER A 1 104 ? -13.589 2.361 -4.727 1.00 87.69 104 SER A CA 1
ATOM 820 C C . SER A 1 104 ? -12.835 1.967 -5.997 1.00 87.69 104 SER A C 1
ATOM 822 O O . SER A 1 104 ? -13.128 2.450 -7.090 1.00 87.69 104 SER A O 1
ATOM 824 N N . THR A 1 105 ? -11.801 1.151 -5.839 1.00 88.12 105 THR A N 1
ATOM 825 C CA . THR A 1 105 ? -10.887 0.719 -6.893 1.00 88.12 105 THR A CA 1
ATOM 826 C C . THR A 1 105 ? -10.612 -0.759 -6.714 1.00 88.12 105 THR A C 1
ATOM 828 O O . THR A 1 105 ? -10.227 -1.198 -5.632 1.00 88.12 105 THR A O 1
ATOM 831 N N . LEU A 1 106 ? -10.782 -1.518 -7.790 1.00 89.06 106 LEU A N 1
ATOM 832 C CA . LEU A 1 106 ? -10.258 -2.870 -7.885 1.00 89.06 106 LEU A CA 1
ATOM 833 C C . LEU A 1 106 ? -8.792 -2.778 -8.321 1.00 89.06 106 LEU A C 1
ATOM 835 O O . LEU A 1 106 ? -8.506 -2.202 -9.371 1.00 89.06 106 LEU A O 1
ATOM 839 N N . TRP A 1 107 ? -7.869 -3.303 -7.517 1.00 88.25 107 TRP A N 1
ATOM 840 C CA . TRP A 1 107 ? -6.439 -3.279 -7.824 1.00 88.25 107 TRP A CA 1
ATOM 841 C C . TRP A 1 107 ? -5.843 -4.675 -7.703 1.00 88.25 107 TRP A C 1
ATOM 843 O O . TRP A 1 107 ? -6.080 -5.369 -6.718 1.00 88.25 107 TRP A O 1
ATOM 853 N N . HIS A 1 108 ? -5.054 -5.080 -8.695 1.00 87.56 108 HIS A N 1
ATOM 854 C CA . HIS A 1 108 ? -4.375 -6.367 -8.656 1.00 87.56 108 HIS A CA 1
ATOM 855 C C . HIS A 1 108 ? -3.175 -6.291 -7.705 1.00 87.56 108 HIS A C 1
ATOM 857 O O . HIS A 1 108 ? -2.213 -5.565 -7.960 1.00 87.56 108 HIS A O 1
ATOM 863 N N . TRP A 1 109 ? -3.224 -7.029 -6.599 1.00 82.06 109 TRP A N 1
ATOM 864 C CA . TRP A 1 109 ? -2.225 -6.923 -5.533 1.00 82.06 109 TRP A CA 1
ATOM 865 C C . TRP A 1 109 ? -0.897 -7.621 -5.871 1.00 82.06 109 TRP A C 1
ATOM 867 O O . TRP A 1 109 ? 0.145 -7.187 -5.380 1.00 82.06 109 TRP A O 1
ATOM 877 N N . ASP A 1 110 ? -0.906 -8.631 -6.754 1.00 83.75 110 ASP A N 1
ATOM 878 C CA . ASP A 1 110 ? 0.291 -9.412 -7.106 1.00 83.75 110 ASP A CA 1
ATOM 879 C C . ASP A 1 110 ? 0.697 -9.312 -8.584 1.00 83.75 110 ASP A C 1
ATOM 881 O O . ASP A 1 110 ? 0.700 -10.279 -9.346 1.00 83.75 110 ASP A O 1
ATOM 885 N N . MET A 1 111 ? 0.992 -8.090 -9.035 1.00 84.44 111 MET A N 1
ATOM 886 C CA . MET A 1 111 ? 1.448 -7.843 -10.408 1.00 84.44 111 MET A CA 1
ATOM 887 C C . MET A 1 111 ? 2.921 -8.245 -10.601 1.00 84.44 111 MET A C 1
ATOM 889 O O . MET A 1 111 ? 3.817 -7.394 -10.594 1.00 84.44 111 MET A O 1
ATOM 893 N N . HIS A 1 112 ? 3.169 -9.542 -10.787 1.00 84.88 112 HIS A N 1
ATOM 894 C CA . HIS A 1 112 ? 4.458 -10.107 -11.197 1.00 84.88 112 HIS A CA 1
ATOM 895 C C . HIS A 1 112 ? 4.359 -10.835 -12.548 1.00 84.88 112 HIS A C 1
ATOM 897 O O . HIS A 1 112 ? 3.268 -11.159 -13.015 1.00 84.88 112 HIS A O 1
ATOM 903 N N . ALA A 1 113 ? 5.507 -11.125 -13.170 1.00 86.00 113 ALA A N 1
ATOM 904 C CA . ALA A 1 113 ? 5.576 -11.664 -14.532 1.00 86.00 113 ALA A CA 1
ATOM 905 C C . ALA A 1 113 ? 4.743 -12.941 -14.746 1.00 86.00 113 ALA A C 1
ATOM 907 O O . ALA A 1 113 ? 4.015 -13.017 -15.727 1.00 86.00 113 ALA A O 1
ATOM 908 N N . SER A 1 114 ? 4.761 -13.906 -13.817 1.00 88.50 114 SER A N 1
ATOM 909 C CA . SER A 1 114 ? 4.006 -15.163 -13.978 1.00 88.50 114 SER A CA 1
ATOM 910 C C . SER A 1 114 ? 2.480 -15.021 -13.913 1.00 88.50 114 SER A C 1
ATOM 912 O O . SER A 1 114 ? 1.786 -15.973 -14.256 1.00 88.50 114 SER A O 1
ATOM 914 N N . ASN A 1 115 ? 1.955 -13.850 -13.531 1.00 89.88 115 ASN A N 1
ATOM 915 C CA . ASN A 1 115 ? 0.518 -13.569 -13.558 1.00 89.88 115 ASN A CA 1
ATOM 916 C C . ASN A 1 115 ? 0.081 -12.864 -14.854 1.00 89.88 115 ASN A C 1
ATOM 918 O O . ASN A 1 115 ? -1.116 -12.676 -15.067 1.00 89.88 115 ASN A O 1
ATOM 922 N N . ILE A 1 116 ? 1.022 -12.484 -15.728 1.00 89.50 116 ILE A N 1
ATOM 923 C CA . ILE A 1 116 ? 0.776 -11.692 -16.937 1.00 89.50 116 ILE A CA 1
ATOM 924 C C . ILE A 1 116 ? 1.095 -12.535 -18.171 1.00 89.50 116 ILE A C 1
ATOM 926 O O . ILE A 1 116 ? 2.231 -12.953 -18.378 1.00 89.50 116 ILE A O 1
ATOM 930 N N . PHE A 1 117 ? 0.101 -12.720 -19.035 1.00 90.50 117 PHE A N 1
ATOM 931 C CA . PHE A 1 117 ? 0.277 -13.393 -20.319 1.00 90.50 117 PHE A CA 1
ATOM 932 C C . PHE A 1 117 ? 0.404 -12.377 -21.440 1.00 90.50 117 PHE A C 1
ATOM 934 O O . PHE A 1 117 ? -0.288 -11.354 -21.459 1.00 90.50 117 PHE A O 1
ATOM 941 N N . VAL A 1 118 ? 1.301 -12.678 -22.374 1.00 90.69 118 VAL A N 1
ATOM 942 C CA . VAL A 1 118 ? 1.685 -11.768 -23.445 1.00 90.69 118 VAL A CA 1
ATOM 943 C C . VAL A 1 118 ? 1.758 -12.519 -24.770 1.00 90.69 118 VAL A C 1
ATOM 945 O O . VAL A 1 118 ? 2.425 -13.548 -24.869 1.00 90.69 118 VAL A O 1
ATOM 948 N N . GLU A 1 119 ? 1.112 -11.974 -25.795 1.00 92.62 119 GLU A N 1
ATOM 949 C CA . GLU A 1 119 ? 1.125 -12.464 -27.176 1.00 92.62 119 GLU A CA 1
ATOM 950 C C . GLU A 1 119 ? 1.348 -11.277 -28.116 1.00 92.62 119 GLU A C 1
ATOM 952 O O . GLU A 1 119 ? 0.789 -10.206 -27.887 1.00 92.62 119 GLU A O 1
ATOM 957 N N . ASP A 1 120 ? 2.195 -11.438 -29.137 1.00 92.56 120 ASP A N 1
ATOM 958 C CA . ASP A 1 120 ? 2.500 -10.398 -30.136 1.00 92.56 120 ASP A CA 1
ATOM 959 C C . ASP A 1 120 ? 2.770 -9.002 -29.552 1.00 92.56 120 ASP A C 1
ATOM 961 O O . ASP A 1 120 ? 2.248 -7.989 -30.025 1.00 92.56 120 ASP A O 1
ATOM 965 N N . ASP A 1 121 ? 3.597 -8.950 -28.503 1.00 82.94 121 ASP A N 1
ATOM 966 C CA . ASP A 1 121 ? 3.914 -7.713 -27.793 1.00 82.94 121 ASP A CA 1
ATOM 967 C C . ASP A 1 121 ? 2.644 -7.000 -27.270 1.00 82.94 121 ASP A C 1
ATOM 969 O O . ASP A 1 121 ? 2.501 -5.780 -27.365 1.00 82.94 121 ASP A O 1
ATOM 973 N N . ARG A 1 122 ? 1.678 -7.757 -26.732 1.00 85.44 122 ARG A N 1
ATOM 974 C CA . ARG A 1 122 ? 0.479 -7.244 -26.053 1.00 85.44 122 ARG A CA 1
ATOM 975 C C . ARG A 1 122 ? 0.115 -8.116 -24.866 1.00 85.44 122 ARG A C 1
ATOM 977 O O . ARG A 1 122 ? 0.132 -9.338 -24.959 1.00 85.44 122 ARG A O 1
ATOM 984 N N . ILE A 1 123 ? -0.271 -7.485 -23.760 1.00 89.25 123 ILE A N 1
ATOM 985 C CA . ILE A 1 123 ? -0.844 -8.207 -22.620 1.00 89.25 123 ILE A CA 1
ATOM 986 C C . ILE A 1 123 ? -2.216 -8.745 -23.038 1.00 89.25 123 ILE A C 1
ATOM 988 O O . ILE A 1 123 ? -3.104 -7.961 -23.375 1.00 89.25 123 ILE A O 1
ATOM 992 N N . THR A 1 124 ? -2.386 -10.065 -23.017 1.00 94.06 124 THR A N 1
ATOM 993 C CA . THR A 1 124 ? -3.631 -10.743 -23.408 1.00 94.06 124 THR A CA 1
ATOM 994 C C . THR A 1 124 ? -4.482 -11.134 -22.212 1.00 94.06 124 THR A C 1
ATOM 996 O O . THR A 1 124 ? -5.708 -11.090 -22.293 1.00 94.06 124 THR A O 1
ATOM 999 N N . SER A 1 125 ? -3.858 -11.465 -21.081 1.00 91.88 125 SER A N 1
ATOM 1000 C CA . SER A 1 125 ? -4.589 -11.776 -19.854 1.00 91.88 125 SER A CA 1
ATOM 1001 C C . SER A 1 125 ? -3.780 -11.516 -18.590 1.00 91.88 125 SER A C 1
ATOM 1003 O O . SER A 1 125 ? -2.554 -11.631 -18.579 1.00 91.88 125 SER A O 1
ATOM 1005 N N . LEU A 1 126 ? -4.507 -11.220 -17.513 1.00 90.50 126 LEU A N 1
ATOM 1006 C CA . LEU A 1 126 ? -4.011 -11.158 -16.142 1.00 90.50 126 LEU A CA 1
ATOM 1007 C C . LEU A 1 126 ? -4.795 -12.182 -15.315 1.00 90.50 126 LEU A C 1
ATOM 1009 O O . LEU A 1 126 ? -6.029 -12.159 -15.337 1.00 90.50 126 LEU A O 1
ATOM 1013 N N . ILE A 1 127 ? -4.093 -13.077 -14.628 1.00 91.25 127 ILE A N 1
ATOM 1014 C CA . ILE A 1 127 ? -4.688 -14.122 -13.778 1.00 91.25 127 ILE A CA 1
ATOM 1015 C C . ILE A 1 127 ? -4.486 -13.800 -12.297 1.00 91.25 127 ILE A C 1
ATOM 1017 O O . ILE A 1 127 ? -3.956 -12.751 -11.976 1.00 91.25 127 ILE A O 1
ATOM 1021 N N . ASP A 1 128 ? -4.888 -14.722 -11.418 1.00 89.00 128 ASP A N 1
ATOM 1022 C CA . ASP A 1 128 ? -4.643 -14.645 -9.971 1.00 89.00 128 ASP A CA 1
ATOM 1023 C C . ASP A 1 128 ? -5.366 -13.487 -9.257 1.00 89.00 128 ASP A C 1
ATOM 1025 O O . ASP A 1 128 ? -4.936 -12.948 -8.242 1.00 89.00 128 ASP A O 1
ATOM 1029 N N . TRP A 1 129 ? -6.564 -13.163 -9.746 1.00 87.56 129 TRP A N 1
ATOM 1030 C CA . TRP A 1 129 ? -7.468 -12.193 -9.119 1.00 87.56 129 TRP A CA 1
ATOM 1031 C C . TRP A 1 129 ? -8.092 -12.672 -7.798 1.00 87.56 129 TRP A C 1
ATOM 1033 O O . TRP A 1 129 ? -8.871 -11.937 -7.185 1.00 87.56 129 TRP A O 1
ATOM 1043 N N . GLN A 1 130 ? -7.786 -13.889 -7.341 1.00 84.00 130 GLN A N 1
ATOM 1044 C CA . GLN A 1 130 ? -8.280 -14.387 -6.060 1.00 84.00 130 GLN A CA 1
ATOM 1045 C C . GLN A 1 130 ? -7.857 -13.454 -4.919 1.00 84.00 130 GLN A C 1
ATOM 1047 O O . GLN A 1 130 ? -6.821 -12.789 -4.972 1.00 84.00 130 GLN A O 1
ATOM 1052 N N . SER A 1 131 ? -8.707 -13.351 -3.899 1.00 77.50 131 SER A N 1
ATOM 1053 C CA . SER A 1 131 ? -8.494 -12.462 -2.746 1.00 77.50 131 SER A CA 1
ATOM 1054 C C . SER A 1 131 ? -8.424 -10.958 -3.071 1.00 77.50 131 SER A C 1
ATOM 1056 O O . SER A 1 131 ? -8.208 -10.147 -2.167 1.00 77.50 131 SER A O 1
ATOM 1058 N N . THR A 1 132 ? -8.668 -10.558 -4.326 1.00 82.81 132 THR A N 1
ATOM 1059 C CA . THR A 1 132 ? -8.798 -9.151 -4.722 1.00 82.81 132 THR A CA 1
ATOM 1060 C C . THR A 1 132 ? -10.175 -8.629 -4.319 1.00 82.81 132 THR A C 1
ATOM 1062 O O . THR A 1 132 ? -11.184 -9.323 -4.438 1.00 82.81 132 THR A O 1
ATOM 1065 N N . TRP A 1 133 ? -10.234 -7.393 -3.835 1.00 83.69 133 TRP A N 1
ATOM 1066 C CA . TRP A 1 133 ? -11.474 -6.738 -3.431 1.00 83.69 133 TRP A CA 1
ATOM 1067 C C . TRP A 1 133 ? -11.443 -5.276 -3.869 1.00 83.69 133 TRP A C 1
ATOM 1069 O O . TRP A 1 133 ? -10.371 -4.688 -3.998 1.00 83.69 133 TRP A O 1
ATOM 1079 N N . ALA A 1 134 ? -12.610 -4.683 -4.114 1.00 85.81 134 ALA A N 1
ATOM 1080 C CA . ALA A 1 134 ? -12.683 -3.264 -4.433 1.00 85.81 134 ALA A CA 1
ATOM 1081 C C . ALA A 1 134 ? -12.641 -2.448 -3.138 1.00 85.81 134 ALA A C 1
ATOM 1083 O O . ALA A 1 134 ? -13.508 -2.603 -2.281 1.00 85.81 134 ALA A O 1
ATOM 1084 N N . GLY A 1 135 ? -11.645 -1.578 -2.997 1.00 87.50 135 GLY A N 1
ATOM 1085 C CA . GLY A 1 135 ? -11.453 -0.752 -1.807 1.00 87.50 135 GLY A CA 1
ATOM 1086 C C . GLY A 1 135 ? -10.974 0.653 -2.138 1.00 87.50 135 GLY A C 1
ATOM 1087 O O . GLY A 1 135 ? -10.775 0.973 -3.307 1.00 87.50 135 GLY A O 1
ATOM 1088 N N . PRO A 1 136 ? -10.760 1.515 -1.134 1.00 91.38 136 PRO A N 1
ATOM 1089 C CA . PRO A 1 136 ? -10.213 2.847 -1.365 1.00 91.38 136 PRO A CA 1
ATOM 1090 C C . PRO A 1 136 ? -8.882 2.769 -2.128 1.00 91.38 136 PRO A C 1
ATOM 1092 O O . PRO A 1 136 ? -7.974 2.069 -1.677 1.00 91.38 136 PRO A O 1
ATOM 1095 N N . LEU A 1 137 ? -8.739 3.499 -3.245 1.00 91.94 137 LEU A N 1
ATOM 1096 C CA . LEU A 1 137 ? -7.518 3.506 -4.075 1.00 91.94 137 LEU A CA 1
ATOM 1097 C C . LEU A 1 137 ? -6.243 3.652 -3.234 1.00 91.94 137 LEU A C 1
ATOM 1099 O O . LEU A 1 137 ? -5.254 2.968 -3.474 1.00 91.94 137 LEU A O 1
ATOM 1103 N N . PHE A 1 138 ? -6.278 4.532 -2.235 1.00 93.88 138 PHE A N 1
ATOM 1104 C CA . PHE A 1 138 ? -5.160 4.777 -1.336 1.00 93.88 138 PHE A CA 1
ATOM 1105 C C . PHE A 1 138 ? -4.702 3.527 -0.576 1.00 93.88 138 PHE A C 1
ATOM 1107 O O . PHE A 1 138 ? -3.517 3.404 -0.304 1.00 93.88 138 PHE A O 1
ATOM 1114 N N . LEU A 1 139 ? -5.611 2.615 -0.223 1.00 91.31 139 LEU A N 1
ATOM 1115 C CA . LEU A 1 139 ? -5.269 1.347 0.428 1.00 91.31 139 LEU A CA 1
ATOM 1116 C C . LEU A 1 139 ? -4.906 0.259 -0.584 1.00 91.31 139 LEU A C 1
ATOM 1118 O O . LEU A 1 139 ? -4.083 -0.596 -0.287 1.00 91.31 139 LEU A O 1
ATOM 1122 N N . GLN A 1 140 ? -5.524 0.309 -1.761 1.00 89.62 140 GLN A N 1
ATOM 1123 C CA . GLN A 1 140 ? -5.413 -0.704 -2.808 1.00 89.62 140 GLN A CA 1
ATOM 1124 C C . GLN A 1 140 ? -4.122 -0.599 -3.622 1.00 89.62 140 GLN A C 1
ATOM 1126 O O . GLN A 1 140 ? -3.572 -1.608 -4.048 1.00 89.62 140 GLN A O 1
ATOM 1131 N N . TYR A 1 141 ? -3.640 0.622 -3.860 1.00 89.12 141 TYR A N 1
ATOM 1132 C CA . TYR A 1 141 ? -2.493 0.851 -4.727 1.00 89.12 141 TYR A CA 1
ATOM 1133 C C . TYR A 1 141 ? -1.222 0.204 -4.169 1.00 89.12 141 TYR A C 1
ATOM 1135 O O . TYR A 1 141 ? -0.707 0.612 -3.123 1.00 89.12 141 TYR A O 1
ATOM 1143 N N . CYS A 1 142 ? -0.669 -0.728 -4.941 1.00 84.25 142 CYS A N 1
ATOM 1144 C CA . CYS A 1 142 ? 0.659 -1.302 -4.757 1.00 84.25 142 CYS A CA 1
ATOM 1145 C C . CYS A 1 142 ? 1.504 -1.038 -6.004 1.00 84.25 142 CYS A C 1
ATOM 1147 O O . CYS A 1 142 ? 1.023 -1.190 -7.129 1.00 84.25 142 CYS A O 1
ATOM 1149 N N . TYR A 1 143 ? 2.767 -0.652 -5.803 1.00 85.25 143 TYR A N 1
ATOM 1150 C CA . TYR A 1 143 ? 3.713 -0.520 -6.907 1.00 85.25 143 TYR A CA 1
ATOM 1151 C C . TYR A 1 143 ? 3.967 -1.918 -7.508 1.00 85.25 143 TYR A C 1
ATOM 1153 O O . TYR A 1 143 ? 4.240 -2.842 -6.736 1.00 85.25 143 TYR A O 1
ATOM 1161 N N . PRO A 1 144 ? 3.834 -2.124 -8.832 1.00 86.50 144 PRO A N 1
ATOM 1162 C CA . PRO A 1 144 ? 3.933 -3.459 -9.416 1.00 86.50 144 PRO A CA 1
ATOM 1163 C C . PRO A 1 144 ? 5.317 -4.078 -9.205 1.00 86.50 144 PRO A C 1
ATOM 1165 O O . PRO A 1 144 ? 6.324 -3.495 -9.602 1.00 86.50 144 PRO A O 1
ATOM 1168 N N . LYS A 1 145 ? 5.365 -5.298 -8.659 1.00 84.88 145 LYS A N 1
ATOM 1169 C CA . LYS A 1 145 ? 6.620 -6.042 -8.442 1.00 84.88 145 LYS A CA 1
ATOM 1170 C C . LYS A 1 145 ? 7.394 -6.270 -9.740 1.00 84.88 145 LYS A C 1
ATOM 1172 O O . LYS A 1 145 ? 8.617 -6.314 -9.720 1.00 84.88 145 LYS A O 1
ATOM 1177 N N . LEU A 1 146 ? 6.685 -6.380 -10.867 1.00 83.69 146 LEU A N 1
ATOM 1178 C CA . LEU A 1 146 ? 7.277 -6.510 -12.200 1.00 83.69 146 LEU A CA 1
ATOM 1179 C C . LEU A 1 146 ? 8.303 -5.408 -12.517 1.00 83.69 146 LEU A C 1
ATOM 1181 O O . LEU A 1 146 ? 9.272 -5.666 -13.223 1.00 83.69 146 LEU A O 1
ATOM 1185 N N . VAL A 1 147 ? 8.077 -4.188 -12.025 1.00 87.81 147 VAL A N 1
ATOM 1186 C CA . VAL A 1 147 ? 8.896 -3.006 -12.346 1.00 87.81 147 VAL A CA 1
ATOM 1187 C C . VAL A 1 147 ? 9.581 -2.418 -11.111 1.00 87.81 147 VAL A C 1
ATOM 1189 O O . VAL A 1 147 ? 10.205 -1.365 -11.199 1.00 87.81 147 VAL A O 1
ATOM 1192 N N . ASP A 1 148 ? 9.474 -3.093 -9.964 1.00 84.44 148 ASP A N 1
ATOM 1193 C CA . ASP A 1 148 ? 10.095 -2.686 -8.708 1.00 84.44 148 ASP A CA 1
ATOM 1194 C C . ASP A 1 148 ? 11.587 -3.045 -8.722 1.00 84.44 148 ASP A C 1
ATOM 1196 O O . ASP A 1 148 ? 11.996 -4.196 -8.522 1.00 84.44 148 ASP A O 1
ATOM 1200 N N . TYR A 1 149 ? 12.416 -2.050 -9.029 1.00 85.94 149 TYR A N 1
ATOM 1201 C CA . TYR A 1 149 ? 13.863 -2.168 -8.994 1.00 85.94 149 TYR A CA 1
ATOM 1202 C C . TYR A 1 149 ? 14.445 -1.245 -7.918 1.00 85.94 149 TYR A C 1
ATOM 1204 O O . TYR A 1 149 ? 14.384 -0.021 -7.977 1.00 85.94 149 TYR A O 1
ATOM 1212 N N . SER A 1 150 ? 15.045 -1.854 -6.896 1.00 84.12 150 SER A N 1
ATOM 1213 C CA . SER A 1 150 ? 15.611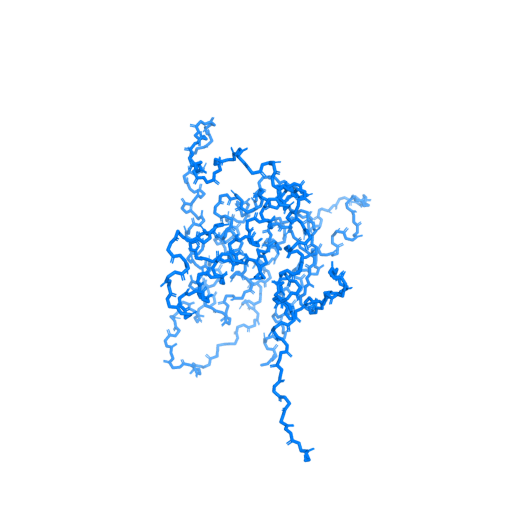 -1.137 -5.748 1.00 84.12 150 SER A CA 1
ATOM 1214 C C . SER A 1 150 ? 17.087 -0.761 -5.917 1.00 84.12 150 SER A C 1
ATOM 1216 O O . SER A 1 150 ? 17.697 -0.255 -4.974 1.00 84.12 150 SER A O 1
ATOM 1218 N N . GLY A 1 151 ? 17.695 -1.079 -7.062 1.00 86.56 151 GLY A N 1
ATOM 1219 C CA . GLY A 1 151 ? 19.109 -0.819 -7.312 1.00 86.56 151 GLY A CA 1
ATOM 1220 C C . GLY A 1 151 ? 19.385 0.593 -7.828 1.00 86.56 151 GLY A C 1
ATOM 1221 O O . GLY A 1 151 ? 18.504 1.451 -7.918 1.00 86.56 151 GLY A O 1
ATOM 1222 N N . GLU A 1 152 ? 20.647 0.851 -8.158 1.00 87.81 152 GLU A N 1
ATOM 1223 C CA . GLU A 1 152 ? 21.040 2.126 -8.747 1.00 87.81 152 GLU A CA 1
ATOM 1224 C C . GLU A 1 152 ? 20.483 2.253 -10.169 1.00 87.81 152 GLU A C 1
ATOM 1226 O O . GLU A 1 152 ? 20.759 1.424 -11.038 1.00 87.81 152 GLU A O 1
ATOM 1231 N N . VAL A 1 153 ? 19.717 3.319 -10.409 1.00 87.56 153 VAL A N 1
ATOM 1232 C CA . VAL A 1 153 ? 19.116 3.594 -11.717 1.00 87.56 153 VAL A CA 1
ATOM 1233 C C . VAL A 1 153 ? 20.206 3.914 -12.738 1.00 87.56 153 VAL A C 1
ATOM 1235 O O . VAL A 1 153 ? 20.848 4.962 -12.666 1.00 87.56 153 VAL A O 1
ATOM 1238 N N . MET A 1 154 ? 20.349 3.045 -13.734 1.00 90.56 154 MET A N 1
ATOM 1239 C CA . MET A 1 154 ? 21.322 3.166 -14.814 1.00 90.56 154 MET A CA 1
ATOM 1240 C C . MET A 1 154 ? 20.609 3.092 -16.169 1.00 90.56 154 MET A C 1
ATOM 1242 O O . MET A 1 154 ? 20.162 2.038 -16.595 1.00 90.56 154 MET A O 1
ATOM 1246 N N . LEU A 1 155 ? 20.489 4.218 -16.878 1.00 90.88 155 LEU A N 1
ATOM 1247 C CA . LEU A 1 155 ? 19.775 4.262 -18.170 1.00 90.88 155 LEU A CA 1
ATOM 1248 C C . LEU A 1 155 ? 20.665 3.950 -19.383 1.00 90.88 155 LEU A C 1
ATOM 1250 O O . LEU A 1 155 ? 20.170 3.852 -20.506 1.00 90.88 155 LEU A O 1
ATOM 1254 N N . LYS A 1 156 ? 21.980 3.855 -19.179 1.00 90.94 156 LYS A N 1
ATOM 1255 C CA . LYS A 1 156 ? 22.974 3.545 -20.210 1.00 90.94 156 LYS A CA 1
ATOM 1256 C C . LYS A 1 156 ? 24.096 2.712 -19.593 1.00 90.94 156 LYS A C 1
ATOM 1258 O O . LYS A 1 156 ? 24.468 3.017 -18.462 1.00 90.94 156 LYS A O 1
ATOM 1263 N N . PRO A 1 157 ? 24.659 1.733 -20.320 1.00 89.38 157 PRO A N 1
ATOM 1264 C CA . PRO A 1 157 ? 25.856 1.033 -19.868 1.00 89.38 157 PRO A CA 1
ATOM 1265 C C . PRO A 1 157 ? 27.019 2.011 -19.621 1.00 89.38 157 PRO A C 1
ATOM 1267 O O . PRO A 1 157 ? 27.072 3.057 -20.281 1.00 89.38 157 PRO A O 1
ATOM 1270 N N . PRO A 1 158 ? 27.950 1.679 -18.713 1.00 90.88 158 PRO A N 1
ATOM 1271 C CA . PRO A 1 158 ? 29.144 2.477 -18.472 1.00 90.88 158 PRO A CA 1
ATOM 1272 C C . PRO A 1 158 ? 30.099 2.417 -19.678 1.00 90.88 158 PRO A C 1
ATOM 1274 O O . PRO A 1 158 ? 29.985 1.548 -20.546 1.00 90.88 158 PRO A O 1
ATOM 1277 N N . GLU A 1 159 ?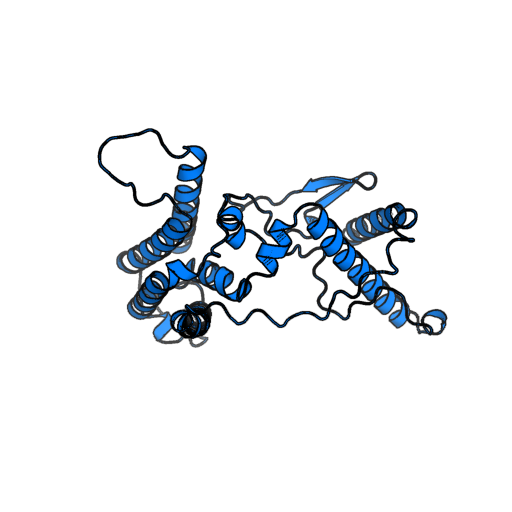 31.029 3.369 -19.767 1.00 90.94 159 GLU A N 1
ATOM 1278 C CA . GLU A 1 159 ? 31.927 3.512 -20.927 1.00 90.94 159 GLU A CA 1
ATOM 1279 C C . GLU A 1 159 ? 32.839 2.292 -21.131 1.00 90.94 159 GLU A 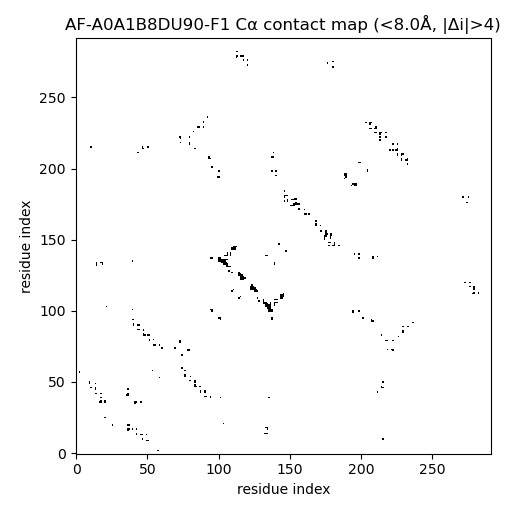C 1
ATOM 1281 O O . GLU A 1 159 ? 33.141 1.909 -22.264 1.00 90.94 159 GLU A O 1
ATOM 1286 N N . ASP A 1 160 ? 33.216 1.636 -20.038 1.00 90.81 160 ASP A N 1
ATOM 1287 C CA . ASP A 1 160 ? 34.054 0.442 -19.989 1.00 90.81 160 ASP A CA 1
ATOM 1288 C C . ASP A 1 160 ? 33.285 -0.866 -20.239 1.00 90.81 160 ASP A C 1
ATOM 1290 O O . ASP A 1 160 ? 33.899 -1.927 -20.304 1.00 90.81 160 ASP A O 1
ATOM 1294 N N . TYR A 1 161 ? 31.969 -0.823 -20.494 1.00 88.81 161 TYR A N 1
ATOM 1295 C CA . TYR A 1 161 ? 31.128 -2.017 -20.677 1.00 88.81 161 TYR A CA 1
ATOM 1296 C C . TYR A 1 161 ? 31.707 -3.051 -21.653 1.00 88.81 161 TYR A C 1
ATOM 1298 O O . TYR A 1 161 ? 31.604 -4.256 -21.438 1.00 88.81 161 TYR A O 1
ATOM 1306 N N . LYS A 1 162 ? 32.347 -2.599 -22.739 1.00 89.56 162 LYS A N 1
ATOM 1307 C CA . LYS A 1 162 ? 32.916 -3.491 -23.764 1.00 89.56 162 LYS A CA 1
ATOM 1308 C C . LYS A 1 162 ? 34.091 -4.327 -23.253 1.00 89.56 162 LYS A C 1
ATOM 1310 O O . LYS A 1 162 ? 34.269 -5.448 -23.731 1.00 89.56 162 LYS A O 1
ATOM 1315 N N . VAL A 1 163 ? 34.863 -3.796 -22.308 1.00 93.31 163 VAL A N 1
ATOM 1316 C CA . VAL A 1 163 ? 36.074 -4.430 -21.768 1.00 93.31 163 VAL A CA 1
ATOM 1317 C C . VAL A 1 163 ? 35.825 -5.186 -20.462 1.00 93.31 163 VAL A C 1
ATOM 1319 O O . VAL A 1 163 ? 36.733 -5.847 -19.976 1.00 93.31 163 VAL A O 1
ATOM 1322 N N . MET A 1 164 ? 34.606 -5.130 -19.916 1.00 91.81 164 MET A N 1
ATOM 1323 C CA . MET A 1 164 ? 34.221 -5.892 -18.726 1.00 91.81 164 MET A CA 1
ATOM 1324 C C . MET A 1 164 ? 34.212 -7.408 -18.982 1.00 91.81 164 MET A C 1
ATOM 1326 O O . MET A 1 164 ? 33.975 -7.868 -20.108 1.00 91.81 164 MET A O 1
ATOM 1330 N N . GLU A 1 165 ? 34.387 -8.172 -17.905 1.00 94.44 165 GLU A N 1
ATOM 1331 C CA . GLU A 1 165 ? 34.165 -9.618 -17.875 1.00 94.44 165 GLU A CA 1
ATOM 1332 C C . GLU A 1 165 ? 32.701 -9.966 -18.194 1.00 94.44 165 GLU A C 1
ATOM 1334 O O . GLU A 1 165 ? 31.784 -9.181 -17.945 1.00 94.44 165 GLU A O 1
ATOM 1339 N N . GLU A 1 166 ? 32.454 -11.156 -18.743 1.00 92.25 166 GLU A N 1
ATOM 1340 C CA . GLU A 1 166 ? 31.122 -11.541 -19.239 1.00 92.25 166 GLU A CA 1
ATOM 1341 C C . GLU A 1 166 ? 30.055 -11.608 -18.129 1.00 92.25 166 GLU A C 1
ATOM 1343 O O . GLU A 1 166 ? 28.893 -11.231 -18.322 1.00 92.25 166 GLU A O 1
ATOM 1348 N N . SER A 1 167 ? 30.458 -12.026 -16.928 1.00 92.50 167 SER A N 1
ATOM 1349 C CA . SER A 1 167 ? 29.599 -12.028 -15.741 1.00 92.50 167 SER A CA 1
ATOM 1350 C C . SER A 1 167 ? 29.164 -10.610 -15.353 1.00 92.50 167 SER A C 1
ATOM 1352 O O . SER A 1 167 ? 27.983 -10.364 -15.093 1.00 92.50 167 SER A O 1
ATOM 1354 N N . ASP A 1 168 ? 30.091 -9.654 -15.382 1.00 92.62 168 ASP A N 1
ATOM 1355 C CA . ASP A 1 168 ? 29.813 -8.249 -15.099 1.00 92.62 168 ASP A CA 1
ATOM 1356 C C . ASP A 1 168 ? 28.987 -7.590 -16.203 1.00 92.62 168 ASP A C 1
ATOM 1358 O O . ASP A 1 168 ? 28.056 -6.840 -15.905 1.00 92.62 168 ASP A O 1
ATOM 1362 N N . LYS A 1 169 ? 29.242 -7.923 -17.474 1.00 91.69 169 LYS A N 1
ATOM 1363 C CA . LYS A 1 169 ? 28.408 -7.483 -18.602 1.00 91.69 169 LYS A CA 1
ATOM 1364 C C . LYS A 1 169 ? 26.961 -7.917 -18.439 1.00 91.69 169 LYS A C 1
ATOM 1366 O O . LYS A 1 169 ? 26.058 -7.123 -18.706 1.00 91.69 169 LYS A O 1
ATOM 1371 N N . THR A 1 170 ? 26.740 -9.150 -17.993 1.00 93.00 170 THR A N 1
ATOM 1372 C CA . THR A 1 170 ? 25.399 -9.691 -17.746 1.00 93.00 170 THR A CA 1
ATOM 1373 C C . THR A 1 170 ? 24.707 -8.930 -16.617 1.00 93.00 170 THR A C 1
ATOM 1375 O O . THR A 1 170 ? 23.573 -8.482 -16.782 1.00 93.00 170 THR A O 1
ATOM 1378 N N . ARG A 1 171 ? 25.410 -8.694 -15.503 1.00 91.56 171 ARG A N 1
ATOM 1379 C CA . ARG A 1 171 ? 24.889 -7.930 -14.360 1.00 91.56 171 ARG A CA 1
ATOM 1380 C C . ARG A 1 171 ? 24.546 -6.487 -14.727 1.00 91.56 171 ARG A C 1
ATOM 1382 O O . ARG A 1 171 ? 23.471 -6.005 -14.383 1.00 91.56 171 ARG A O 1
ATOM 1389 N N . VAL A 1 172 ? 25.442 -5.800 -15.434 1.00 92.69 172 VAL A N 1
ATOM 1390 C CA . VAL A 1 172 ? 25.218 -4.421 -15.891 1.00 92.69 172 VAL A CA 1
ATOM 1391 C C . VAL A 1 172 ? 24.061 -4.362 -16.881 1.00 92.69 172 VAL A C 1
ATOM 1393 O O . VAL A 1 172 ? 23.246 -3.446 -16.810 1.00 92.69 172 VAL A O 1
ATOM 1396 N N . LYS A 1 173 ? 23.948 -5.344 -17.781 1.00 91.88 173 LYS A N 1
ATOM 1397 C CA . LYS A 1 173 ? 22.828 -5.430 -18.719 1.00 91.88 173 LYS A CA 1
ATOM 1398 C C . LYS A 1 173 ? 21.492 -5.573 -17.986 1.00 91.88 173 LYS A C 1
ATOM 1400 O O . LYS A 1 173 ? 20.598 -4.779 -18.261 1.00 91.88 173 LYS A O 1
ATOM 1405 N N . ASP A 1 174 ? 21.379 -6.503 -17.035 1.00 91.19 174 ASP A N 1
ATOM 1406 C CA . ASP A 1 174 ? 20.169 -6.668 -16.210 1.00 91.19 174 ASP A CA 1
ATOM 1407 C C . ASP A 1 174 ? 19.814 -5.369 -15.473 1.00 91.19 174 ASP A C 1
ATOM 1409 O O . ASP A 1 174 ? 18.687 -4.880 -15.551 1.00 91.19 174 ASP A O 1
ATOM 1413 N N . GLN A 1 175 ? 20.803 -4.744 -14.831 1.00 92.94 175 GLN A N 1
ATOM 1414 C CA . GLN A 1 175 ? 20.624 -3.469 -14.14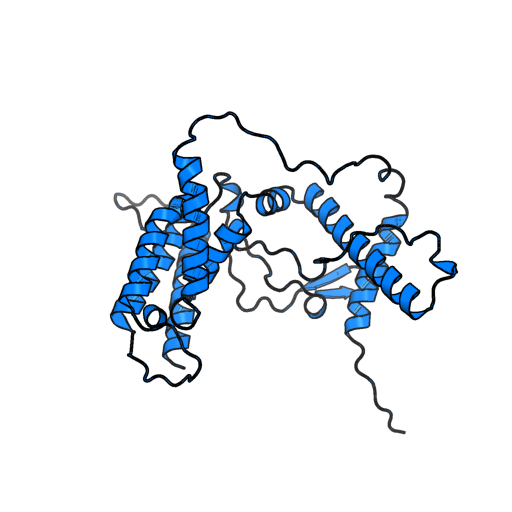1 1.00 92.94 175 GLN A CA 1
ATOM 1415 C C . GLN A 1 175 ? 20.105 -2.369 -15.076 1.00 92.94 175 GLN A C 1
ATOM 1417 O O . GLN A 1 175 ? 19.173 -1.646 -14.711 1.00 92.94 175 GLN A O 1
ATOM 1422 N N . VAL A 1 176 ? 20.679 -2.239 -16.275 1.00 92.19 176 VAL A N 1
ATOM 1423 C CA . VAL A 1 176 ? 20.248 -1.245 -17.265 1.00 92.19 176 VAL A CA 1
ATOM 1424 C C . VAL A 1 176 ? 18.825 -1.528 -17.736 1.00 92.19 176 VAL A C 1
ATOM 1426 O O . VAL A 1 176 ? 18.000 -0.616 -17.778 1.00 92.19 176 VAL A O 1
ATOM 1429 N N . GLU A 1 177 ? 18.504 -2.779 -18.060 1.00 91.31 177 GLU A N 1
ATOM 1430 C CA . GLU A 1 177 ? 17.172 -3.154 -18.536 1.00 91.31 177 GLU A CA 1
ATOM 1431 C C . GLU A 1 177 ? 16.099 -2.900 -17.469 1.00 91.31 177 GLU A C 1
ATOM 1433 O O . GLU A 1 177 ? 15.106 -2.225 -17.752 1.00 91.31 177 GLU A O 1
ATOM 1438 N N . ARG A 1 178 ? 16.326 -3.333 -16.223 1.00 90.50 178 ARG A N 1
ATOM 1439 C CA . ARG A 1 178 ? 15.401 -3.097 -15.100 1.00 90.50 178 ARG A CA 1
ATOM 1440 C C . ARG A 1 178 ? 15.222 -1.608 -14.811 1.00 90.50 178 ARG A C 1
ATOM 1442 O O . ARG A 1 178 ? 14.093 -1.150 -14.632 1.00 90.50 178 ARG A O 1
ATOM 1449 N N . SER A 1 179 ? 16.309 -0.836 -14.859 1.00 92.69 179 SER A N 1
ATOM 1450 C CA . SER A 1 179 ? 16.272 0.623 -14.696 1.00 92.69 179 SER A CA 1
ATOM 1451 C C . SER A 1 179 ? 15.440 1.308 -15.779 1.00 92.69 179 SER A C 1
ATOM 1453 O O . SER A 1 179 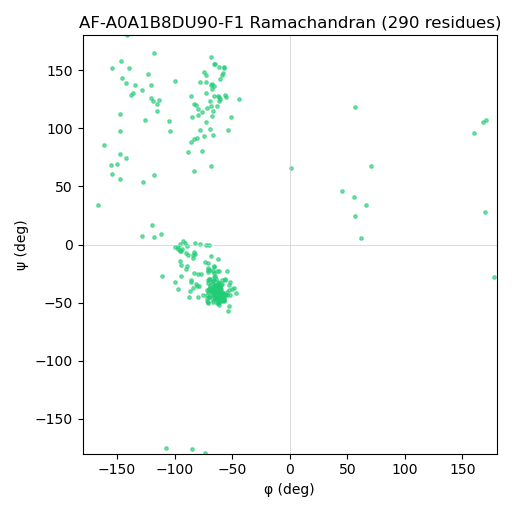? 14.648 2.200 -15.479 1.00 92.69 179 SER A O 1
ATOM 1455 N N . ILE A 1 180 ? 15.599 0.898 -17.042 1.00 91.50 180 ILE A N 1
ATOM 1456 C CA . ILE A 1 180 ? 14.841 1.448 -18.172 1.00 91.50 180 ILE A CA 1
ATOM 1457 C C . ILE A 1 180 ? 13.351 1.129 -18.030 1.00 91.50 180 ILE A C 1
ATOM 1459 O O . ILE A 1 180 ? 12.521 2.016 -18.239 1.00 91.50 180 ILE A O 1
ATOM 1463 N N . VAL A 1 181 ? 13.004 -0.110 -17.670 1.00 90.75 181 VAL A N 1
ATOM 1464 C CA . VAL A 1 181 ? 11.608 -0.535 -17.495 1.00 90.75 181 VAL A CA 1
ATOM 1465 C C . VAL A 1 181 ? 10.934 0.254 -16.374 1.00 90.75 181 VAL A C 1
ATOM 1467 O O . VAL A 1 181 ? 9.873 0.835 -16.609 1.00 90.75 181 VAL A O 1
ATOM 1470 N N . GLN A 1 182 ? 11.560 0.344 -15.196 1.00 90.69 182 GLN A N 1
ATOM 1471 C CA . GLN A 1 182 ? 11.034 1.131 -14.078 1.00 90.69 182 GLN A CA 1
ATOM 1472 C C . GLN A 1 182 ? 10.825 2.594 -14.480 1.00 90.69 182 GLN A C 1
ATOM 1474 O O . GLN A 1 182 ? 9.756 3.172 -14.283 1.00 90.69 182 GLN A O 1
ATOM 1479 N N . PHE A 1 183 ? 11.839 3.192 -15.098 1.00 91.69 183 PHE A N 1
ATOM 1480 C CA . PHE A 1 183 ? 11.801 4.586 -15.507 1.00 91.69 183 PHE A CA 1
ATOM 1481 C C . PHE A 1 183 ? 10.682 4.870 -16.523 1.00 91.69 183 PHE A C 1
ATOM 1483 O O . PHE A 1 183 ? 9.979 5.877 -16.421 1.00 91.69 183 PHE A O 1
ATOM 1490 N N . LEU A 1 184 ? 10.461 3.974 -17.487 1.00 91.56 184 LEU A N 1
ATOM 1491 C CA . LEU A 1 184 ? 9.350 4.109 -18.427 1.00 91.56 184 LEU A CA 1
ATOM 1492 C C . LEU A 1 184 ? 7.992 3.912 -17.774 1.00 91.56 184 LEU A C 1
ATOM 1494 O O . LEU A 1 184 ? 7.068 4.661 -18.090 1.00 91.56 184 LEU A O 1
ATOM 1498 N N . TYR A 1 185 ? 7.875 2.955 -16.856 1.00 90.44 185 TYR A N 1
ATOM 1499 C CA . TYR A 1 185 ? 6.654 2.764 -16.086 1.00 90.44 185 TYR A CA 1
ATOM 1500 C C . TYR A 1 185 ? 6.278 4.040 -15.327 1.00 90.44 185 TYR A C 1
ATOM 1502 O O . TYR A 1 185 ? 5.133 4.483 -15.400 1.00 90.44 185 TYR A O 1
ATOM 1510 N N . GLU A 1 186 ? 7.237 4.689 -14.666 1.00 90.56 186 GLU A N 1
ATOM 1511 C CA . GLU A 1 186 ? 7.010 5.946 -13.945 1.00 90.56 186 GLU A CA 1
ATOM 1512 C C . GLU A 1 186 ? 6.573 7.083 -14.881 1.00 90.56 186 GLU A C 1
ATOM 1514 O O . GLU A 1 186 ? 5.622 7.814 -14.579 1.00 90.56 186 GLU A O 1
ATOM 1519 N N . ILE A 1 187 ? 7.221 7.218 -16.045 1.00 93.06 187 ILE A N 1
ATOM 1520 C CA . ILE A 1 187 ? 6.862 8.220 -17.059 1.00 93.06 187 ILE A CA 1
ATOM 1521 C C . ILE A 1 187 ? 5.442 8.006 -17.571 1.00 93.06 187 ILE A C 1
ATOM 1523 O O . ILE A 1 187 ? 4.651 8.951 -17.611 1.00 93.06 187 ILE A O 1
ATOM 1527 N N . GLU A 1 188 ? 5.129 6.790 -18.004 1.00 92.12 188 GLU A N 1
ATOM 1528 C CA . GLU A 1 188 ? 3.839 6.480 -18.612 1.00 92.12 188 GLU A CA 1
ATOM 1529 C C . GLU A 1 188 ? 2.719 6.522 -17.573 1.00 92.12 188 GLU A C 1
ATOM 1531 O O . GLU A 1 188 ? 1.671 7.107 -17.841 1.00 92.12 188 GLU A O 1
ATOM 1536 N N . THR A 1 189 ? 2.965 6.057 -16.345 1.00 91.00 189 THR A N 1
ATOM 1537 C CA . THR A 1 189 ? 2.022 6.197 -15.224 1.00 91.00 189 THR A CA 1
ATOM 1538 C C . THR A 1 189 ? 1.702 7.661 -14.963 1.00 91.00 189 THR A C 1
ATOM 1540 O O . THR A 1 189 ? 0.536 8.028 -14.836 1.00 91.00 189 THR A O 1
ATOM 1543 N N . LYS A 1 190 ? 2.711 8.538 -14.945 1.00 92.94 190 LYS A N 1
ATOM 1544 C CA . LYS A 1 190 ? 2.494 9.974 -14.741 1.00 92.94 190 LYS A CA 1
ATOM 1545 C C . LYS A 1 190 ? 1.655 10.609 -15.849 1.00 92.94 190 LYS A C 1
ATOM 1547 O O . LYS A 1 190 ? 0.853 11.495 -15.558 1.00 92.94 190 LYS A O 1
ATOM 1552 N N . LYS A 1 191 ? 1.845 10.186 -17.101 1.00 94.00 191 LYS A N 1
ATOM 1553 C CA . LYS A 1 191 ? 1.076 10.686 -18.251 1.00 94.00 191 LYS A CA 1
ATOM 1554 C C . LYS A 1 191 ? -0.364 10.178 -18.238 1.00 94.00 191 LYS A C 1
ATOM 1556 O O . LYS A 1 191 ? -1.282 10.968 -18.423 1.00 94.00 191 LYS A O 1
ATOM 1561 N N . GLN A 1 192 ? -0.551 8.875 -18.041 1.00 94.06 192 GLN A N 1
ATOM 1562 C CA . GLN A 1 192 ? -1.847 8.213 -18.196 1.00 94.06 192 GLN A CA 1
ATOM 1563 C C . GLN A 1 192 ? -2.711 8.320 -16.939 1.00 94.06 192 GLN A C 1
ATOM 1565 O O . GLN A 1 192 ? -3.923 8.492 -17.032 1.00 94.06 192 GLN A O 1
ATOM 1570 N N . ASN A 1 193 ? -2.101 8.238 -15.755 1.00 92.44 193 ASN A N 1
ATOM 1571 C CA . ASN A 1 193 ? -2.806 8.263 -14.482 1.00 92.44 193 ASN A CA 1
ATOM 1572 C C . ASN A 1 193 ? -2.022 9.041 -13.404 1.00 92.44 193 ASN A C 1
ATOM 1574 O O . ASN A 1 193 ? -1.473 8.456 -12.463 1.00 92.44 193 ASN A O 1
ATOM 1578 N N . PRO A 1 194 ? -2.006 10.386 -13.481 1.00 93.44 194 PRO A N 1
ATOM 1579 C CA . PRO A 1 194 ? -1.297 11.228 -12.516 1.00 93.44 194 PRO A CA 1
ATOM 1580 C C . PRO A 1 194 ? -1.833 11.112 -11.079 1.00 93.44 194 PRO A C 1
ATOM 1582 O O . PRO A 1 194 ? -1.186 11.595 -10.151 1.00 93.44 194 PRO A O 1
ATOM 1585 N N . LEU A 1 195 ? -3.006 10.501 -10.861 1.00 92.88 195 LEU A N 1
ATOM 1586 C CA . LEU A 1 195 ? -3.517 10.222 -9.518 1.00 92.88 195 LEU A CA 1
ATOM 1587 C C . LEU A 1 195 ? -2.649 9.193 -8.785 1.00 92.88 195 LEU A C 1
ATOM 1589 O O . LEU A 1 195 ? -2.400 9.374 -7.597 1.00 92.88 195 LEU A O 1
ATOM 1593 N N . LEU A 1 196 ? -2.130 8.172 -9.475 1.00 91.69 196 LEU A N 1
ATOM 1594 C CA . LEU A 1 196 ? -1.266 7.156 -8.858 1.00 91.69 196 LEU A CA 1
ATOM 1595 C C . LEU A 1 196 ? 0.051 7.750 -8.358 1.00 91.69 196 LEU A C 1
ATOM 1597 O O . LEU A 1 196 ? 0.529 7.386 -7.287 1.00 91.69 196 LEU A O 1
ATOM 1601 N N . VAL A 1 197 ? 0.586 8.735 -9.085 1.00 91.12 197 VAL A N 1
ATOM 1602 C CA . VAL A 1 197 ? 1.757 9.502 -8.642 1.00 91.12 197 VAL A CA 1
ATOM 1603 C C . VAL A 1 197 ? 1.444 10.237 -7.339 1.00 91.12 197 VAL A C 1
ATOM 1605 O O . VAL A 1 197 ? 2.195 10.120 -6.380 1.00 91.12 197 VAL A O 1
ATOM 1608 N N . ARG A 1 198 ? 0.285 10.907 -7.242 1.00 91.94 198 ARG A N 1
ATOM 1609 C CA . ARG A 1 198 ? -0.123 11.589 -5.999 1.00 91.94 198 ARG A CA 1
ATOM 1610 C C . ARG A 1 198 ? -0.347 10.625 -4.831 1.00 91.94 198 ARG A C 1
ATOM 1612 O O . ARG A 1 198 ? -0.023 10.963 -3.695 1.00 91.94 198 ARG A O 1
ATOM 1619 N N . VAL A 1 199 ? -0.898 9.438 -5.092 1.00 91.56 199 VAL A N 1
ATOM 1620 C CA . VAL A 1 199 ? -1.047 8.386 -4.072 1.00 91.56 199 VAL A CA 1
ATOM 1621 C C . VAL A 1 199 ? 0.329 7.967 -3.549 1.00 91.56 199 VAL A C 1
ATOM 1623 O O . VAL A 1 199 ? 0.525 7.893 -2.337 1.00 91.56 199 VAL A O 1
ATOM 1626 N N . ASN A 1 200 ? 1.299 7.761 -4.442 1.00 88.44 200 ASN A N 1
ATOM 1627 C CA . ASN A 1 200 ? 2.661 7.391 -4.065 1.00 88.44 200 ASN A CA 1
ATOM 1628 C C . ASN A 1 200 ? 3.405 8.514 -3.319 1.00 88.44 200 ASN A C 1
ATOM 1630 O O . ASN A 1 200 ? 4.100 8.248 -2.342 1.00 88.44 200 ASN A O 1
ATOM 1634 N N . ASP A 1 201 ? 3.195 9.765 -3.730 1.00 89.44 201 ASP A N 1
ATOM 1635 C CA . ASP A 1 201 ? 3.807 10.963 -3.138 1.00 89.44 201 ASP A CA 1
ATOM 1636 C C . ASP A 1 201 ? 3.142 11.394 -1.817 1.00 89.44 201 ASP A C 1
ATOM 1638 O O . ASP A 1 201 ? 3.540 12.387 -1.201 1.00 89.44 201 ASP A O 1
ATOM 1642 N N . THR A 1 202 ? 2.118 10.669 -1.356 1.00 90.31 202 THR A N 1
ATOM 1643 C CA . THR A 1 202 ? 1.421 10.993 -0.110 1.00 90.31 202 THR A CA 1
ATOM 1644 C C . THR A 1 202 ? 2.385 10.910 1.083 1.00 90.31 202 THR A C 1
ATOM 1646 O O . THR A 1 202 ? 2.993 9.857 1.317 1.00 90.31 202 THR A O 1
ATOM 1649 N N . PRO A 1 203 ? 2.486 11.966 1.916 1.00 89.81 203 PRO A N 1
ATOM 1650 C CA . PRO A 1 203 ? 3.325 11.951 3.108 1.00 89.81 203 PRO A CA 1
ATOM 1651 C C . PRO A 1 203 ? 2.973 10.795 4.043 1.00 89.81 203 PRO A C 1
ATOM 1653 O O . PRO A 1 203 ? 1.815 10.610 4.423 1.00 89.81 203 PRO A O 1
ATOM 1656 N N . GLN A 1 204 ? 3.987 10.021 4.437 1.00 89.44 204 GLN A N 1
ATOM 1657 C CA . GLN A 1 204 ? 3.808 8.818 5.258 1.00 89.44 204 GLN A CA 1
ATOM 1658 C C . GLN A 1 204 ? 2.846 7.786 4.634 1.00 89.44 204 GLN A C 1
ATOM 1660 O O . GLN A 1 204 ? 2.280 6.969 5.357 1.00 89.44 204 GLN A O 1
ATOM 1665 N N . GLY A 1 205 ? 2.668 7.785 3.306 1.00 89.50 205 GLY A N 1
ATOM 1666 C CA . GLY A 1 205 ? 1.713 6.919 2.608 1.00 89.50 205 GLY A CA 1
ATOM 1667 C C . GLY A 1 205 ? 1.899 5.433 2.918 1.00 89.50 205 GLY A C 1
ATOM 1668 O O . GLY A 1 205 ? 0.928 4.722 3.164 1.00 89.50 205 GLY A O 1
ATOM 1669 N N . THR A 1 206 ? 3.146 4.961 2.989 1.00 88.62 206 THR A N 1
ATOM 1670 C CA . THR A 1 206 ? 3.459 3.577 3.388 1.00 88.62 206 THR A CA 1
ATOM 1671 C C . THR A 1 206 ? 3.073 3.296 4.838 1.00 88.62 206 THR A C 1
ATOM 1673 O O . THR A 1 206 ? 2.435 2.284 5.102 1.00 88.62 206 THR A O 1
ATOM 1676 N N . THR A 1 207 ? 3.404 4.189 5.776 1.00 91.44 207 THR A N 1
ATOM 1677 C CA . THR A 1 207 ? 3.023 4.040 7.190 1.00 91.44 207 THR A CA 1
ATOM 1678 C C . THR A 1 207 ? 1.502 4.008 7.345 1.00 91.44 207 THR A C 1
ATOM 1680 O O . THR A 1 207 ? 0.987 3.124 8.013 1.00 91.44 207 THR A O 1
ATOM 1683 N N . ARG A 1 208 ? 0.773 4.923 6.689 1.00 93.38 208 ARG A N 1
ATOM 1684 C CA . ARG A 1 208 ? -0.699 4.996 6.721 1.00 93.38 208 ARG A CA 1
ATOM 1685 C C . ARG A 1 208 ? -1.350 3.707 6.208 1.00 93.38 208 ARG A C 1
ATOM 1687 O O . ARG A 1 208 ? -2.206 3.165 6.899 1.00 93.38 208 ARG A O 1
ATOM 1694 N N . ARG A 1 209 ? -0.917 3.201 5.044 1.00 91.69 209 ARG A N 1
ATOM 1695 C CA . ARG A 1 209 ? -1.403 1.933 4.467 1.00 91.69 209 ARG A CA 1
ATOM 1696 C C . ARG A 1 209 ? -1.102 0.740 5.375 1.00 91.69 209 ARG A C 1
ATOM 1698 O O . ARG A 1 209 ? -2.020 0.005 5.723 1.00 91.69 209 ARG A O 1
ATOM 1705 N N . ARG A 1 210 ? 0.147 0.615 5.840 1.00 90.81 210 ARG A N 1
ATOM 1706 C CA . ARG A 1 210 ? 0.572 -0.464 6.747 1.00 90.81 210 ARG A CA 1
ATOM 1707 C C . ARG A 1 210 ? -0.169 -0.454 8.079 1.00 90.81 210 ARG A C 1
ATOM 1709 O O . ARG A 1 210 ? -0.431 -1.512 8.629 1.00 90.81 210 ARG A O 1
ATOM 1716 N N . THR A 1 211 ? -0.541 0.714 8.606 1.00 93.88 211 THR A N 1
ATOM 1717 C CA . THR A 1 211 ? -1.385 0.777 9.808 1.00 93.88 211 THR A CA 1
ATOM 1718 C C . THR A 1 211 ? -2.711 0.060 9.588 1.00 93.88 211 THR A C 1
ATOM 1720 O O . THR A 1 211 ? -3.170 -0.623 10.494 1.00 93.88 211 THR A O 1
ATOM 1723 N N . VAL A 1 212 ? -3.334 0.220 8.415 1.00 92.88 212 VAL A N 1
ATOM 1724 C CA . VAL A 1 212 ? -4.598 -0.457 8.097 1.00 92.88 212 VAL A CA 1
ATOM 1725 C C . VAL A 1 212 ? -4.364 -1.944 7.868 1.00 92.88 212 VAL A C 1
ATOM 1727 O O . VAL A 1 212 ? -5.065 -2.742 8.471 1.00 92.88 212 VAL A O 1
ATOM 1730 N N . GLU A 1 213 ? -3.341 -2.302 7.092 1.00 88.94 213 GLU A N 1
ATOM 1731 C CA . GLU A 1 213 ? -2.928 -3.691 6.853 1.00 88.94 213 GLU A CA 1
ATOM 1732 C C . GLU A 1 213 ? -2.706 -4.455 8.168 1.00 88.94 213 GLU A C 1
ATOM 1734 O O . GLU A 1 213 ? -3.341 -5.474 8.415 1.00 88.94 213 GLU A O 1
ATOM 1739 N N . PHE A 1 214 ? -1.886 -3.922 9.079 1.00 89.19 214 PHE A N 1
ATOM 1740 C CA . PHE A 1 214 ? -1.623 -4.566 10.368 1.00 89.19 214 PHE A CA 1
ATOM 1741 C C . PHE A 1 214 ? -2.817 -4.528 11.328 1.00 89.19 214 PHE A C 1
ATOM 1743 O O . PHE A 1 214 ? -2.869 -5.329 12.256 1.00 89.19 214 PHE A O 1
ATOM 1750 N N . ALA A 1 215 ? -3.778 -3.618 11.137 1.00 90.06 215 ALA A N 1
ATOM 1751 C CA . ALA A 1 215 ? -4.994 -3.599 11.945 1.00 90.06 215 ALA A CA 1
ATOM 1752 C C . ALA A 1 215 ? -5.923 -4.781 11.621 1.00 90.06 215 ALA A C 1
ATOM 1754 O O . ALA A 1 215 ? -6.749 -5.142 12.464 1.00 90.06 215 ALA A O 1
ATOM 1755 N N . GLU A 1 216 ? -5.817 -5.370 10.424 1.00 85.94 216 GLU A N 1
ATOM 1756 C CA . GLU A 1 216 ? -6.686 -6.466 9.980 1.00 85.94 216 GLU A CA 1
ATOM 1757 C C . GLU A 1 216 ? -6.426 -7.778 10.737 1.00 85.94 216 GLU A C 1
ATOM 1759 O O . GLU A 1 216 ? -7.375 -8.534 10.948 1.00 85.94 216 GLU A O 1
ATOM 1764 N N . ASP A 1 217 ? -5.196 -8.020 11.206 1.00 79.44 217 ASP A N 1
ATOM 1765 C CA . ASP A 1 217 ? -4.837 -9.226 11.962 1.00 79.44 217 ASP A CA 1
ATOM 1766 C C . ASP A 1 217 ? -3.749 -8.964 13.015 1.00 79.44 217 ASP A C 1
ATOM 1768 O O . ASP A 1 217 ? -2.574 -9.278 12.834 1.00 79.44 217 ASP A O 1
ATOM 1772 N N . THR A 1 218 ? -4.141 -8.379 14.149 1.00 81.75 218 THR A N 1
ATOM 1773 C CA . THR A 1 218 ? -3.191 -8.161 15.251 1.00 81.75 218 THR A CA 1
ATOM 1774 C C . THR A 1 218 ? -3.008 -9.386 16.142 1.00 81.75 218 THR A C 1
ATOM 1776 O O . THR A 1 218 ? -1.989 -9.461 16.813 1.00 81.75 218 THR A O 1
ATOM 1779 N N . TRP A 1 219 ? -3.979 -10.308 16.205 1.00 79.00 219 TRP A N 1
ATOM 1780 C CA . TRP A 1 219 ? -3.990 -11.399 17.193 1.00 79.00 219 TRP A CA 1
ATOM 1781 C C . TRP A 1 219 ? -3.225 -12.646 16.744 1.00 79.00 219 TRP A C 1
ATOM 1783 O O . TRP A 1 219 ? -2.490 -13.214 17.550 1.00 79.00 219 TRP A O 1
ATOM 1793 N N . ASP A 1 220 ? -3.416 -13.099 15.495 1.00 71.88 220 ASP A N 1
ATOM 1794 C CA . ASP A 1 220 ? -2.581 -14.175 14.933 1.00 71.88 220 ASP A CA 1
ATOM 1795 C C . ASP A 1 220 ? -1.294 -13.599 14.320 1.00 71.88 220 ASP A C 1
ATOM 1797 O O . ASP A 1 220 ? -0.253 -14.255 14.367 1.00 71.88 220 ASP A O 1
ATOM 1801 N N . GLY A 1 221 ? -1.351 -12.366 13.805 1.00 74.38 221 GLY A N 1
ATOM 1802 C CA . GLY A 1 221 ? -0.173 -11.568 13.478 1.00 74.38 221 GLY A CA 1
ATOM 1803 C C . GLY A 1 221 ? 0.547 -11.013 14.712 1.00 74.38 221 GLY A C 1
ATOM 1804 O O . GLY A 1 221 ? 0.148 -11.229 15.852 1.00 74.38 221 GLY A O 1
ATOM 1805 N N . ASP A 1 222 ? 1.629 -10.270 14.483 1.00 79.19 222 ASP A N 1
ATOM 1806 C CA . ASP A 1 222 ? 2.365 -9.585 15.549 1.00 79.19 222 ASP A CA 1
ATOM 1807 C C . ASP A 1 222 ? 1.728 -8.210 15.847 1.00 79.19 222 ASP A C 1
ATOM 1809 O O . ASP A 1 222 ? 1.540 -7.368 14.963 1.00 79.19 222 ASP A O 1
ATOM 1813 N N . ILE A 1 223 ? 1.425 -7.953 17.119 1.00 84.62 223 ILE A N 1
ATOM 1814 C CA . ILE A 1 223 ? 0.904 -6.689 17.645 1.00 84.62 223 ILE A CA 1
ATOM 1815 C C . ILE A 1 223 ? 1.930 -5.550 17.515 1.00 84.62 223 ILE A C 1
ATOM 1817 O O . ILE A 1 223 ? 1.567 -4.366 17.473 1.00 84.62 223 ILE A O 1
ATOM 1821 N N . LEU A 1 224 ? 3.227 -5.874 17.460 1.00 89.12 224 LEU A N 1
ATOM 1822 C CA . LEU A 1 224 ? 4.318 -4.901 17.465 1.00 89.12 224 LEU A CA 1
ATOM 1823 C C . LEU A 1 224 ? 4.358 -4.035 16.194 1.00 89.12 224 LEU A C 1
ATOM 1825 O O . LEU A 1 224 ? 4.399 -2.808 16.348 1.00 89.12 224 LEU A O 1
ATOM 1829 N N . PRO A 1 225 ? 4.296 -4.576 14.957 1.00 88.81 225 PRO A N 1
ATOM 1830 C CA . PRO A 1 225 ? 4.158 -3.776 13.740 1.00 88.81 225 PRO A CA 1
ATOM 1831 C C . PRO A 1 225 ? 2.997 -2.778 13.783 1.00 88.81 225 PRO A C 1
ATOM 1833 O O . PRO A 1 225 ? 3.181 -1.605 13.435 1.00 88.81 225 PRO A O 1
ATOM 1836 N N . PHE A 1 226 ? 1.828 -3.205 14.272 1.00 91.31 226 PHE A N 1
ATOM 1837 C CA . PHE A 1 226 ? 0.661 -2.334 14.399 1.00 91.31 226 PHE A CA 1
ATOM 1838 C C . PHE A 1 226 ? 0.921 -1.188 15.380 1.00 91.31 226 PHE A C 1
ATOM 1840 O O . PHE A 1 226 ? 0.773 -0.010 15.037 1.00 91.31 226 PHE A O 1
ATOM 1847 N N . ARG A 1 227 ? 1.418 -1.514 16.581 1.00 93.19 227 ARG A N 1
ATOM 1848 C CA . ARG A 1 227 ? 1.819 -0.526 17.592 1.00 93.19 227 ARG A CA 1
ATOM 1849 C C . ARG A 1 227 ? 2.852 0.461 17.045 1.00 93.19 227 ARG A C 1
ATOM 1851 O O . ARG A 1 227 ? 2.741 1.664 17.280 1.00 93.19 227 ARG A O 1
ATOM 1858 N N . GLN A 1 228 ? 3.851 -0.026 16.314 1.00 93.06 228 GLN A N 1
ATOM 1859 C CA . GLN A 1 228 ? 4.916 0.800 15.753 1.00 93.06 228 GLN A CA 1
ATOM 1860 C C . GLN A 1 228 ? 4.391 1.772 14.692 1.00 93.06 228 GLN A C 1
ATOM 1862 O O . GLN A 1 228 ? 4.851 2.918 14.639 1.00 93.06 228 GLN A O 1
ATOM 1867 N N . CYS A 1 229 ? 3.433 1.346 13.867 1.00 93.44 229 CYS A N 1
ATOM 1868 C CA . CYS A 1 229 ? 2.799 2.219 12.884 1.00 93.44 229 CYS A CA 1
ATOM 1869 C C . CYS A 1 229 ? 1.945 3.299 13.556 1.00 93.44 229 CYS A C 1
ATOM 1871 O O . CYS A 1 229 ? 2.058 4.466 13.183 1.00 93.44 229 CYS A O 1
ATOM 1873 N N . LEU A 1 230 ? 1.195 2.958 14.610 1.00 93.56 230 LEU A N 1
ATOM 1874 C CA . LEU A 1 230 ? 0.432 3.936 15.394 1.00 93.56 230 LEU A CA 1
ATOM 1875 C C . LEU A 1 230 ? 1.328 5.004 16.031 1.00 93.56 230 LEU A C 1
ATOM 1877 O O . LEU A 1 230 ? 1.009 6.182 15.933 1.00 93.56 230 LEU A O 1
ATOM 1881 N N . ILE A 1 231 ? 2.478 4.628 16.602 1.00 92.56 231 ILE A N 1
ATOM 1882 C CA . ILE A 1 231 ? 3.450 5.593 17.154 1.00 92.56 231 ILE A CA 1
ATOM 1883 C C . ILE A 1 231 ? 3.998 6.520 16.059 1.00 92.56 231 ILE A C 1
ATOM 1885 O O . ILE A 1 231 ? 4.161 7.717 16.275 1.00 92.56 231 ILE A O 1
ATOM 1889 N N . ARG A 1 232 ? 4.304 5.987 14.869 1.00 92.19 232 ARG A N 1
ATOM 1890 C CA . ARG A 1 232 ? 4.805 6.800 13.747 1.00 92.19 232 ARG A CA 1
ATOM 1891 C C . ARG A 1 232 ? 3.747 7.769 13.229 1.00 92.19 232 ARG A C 1
ATOM 1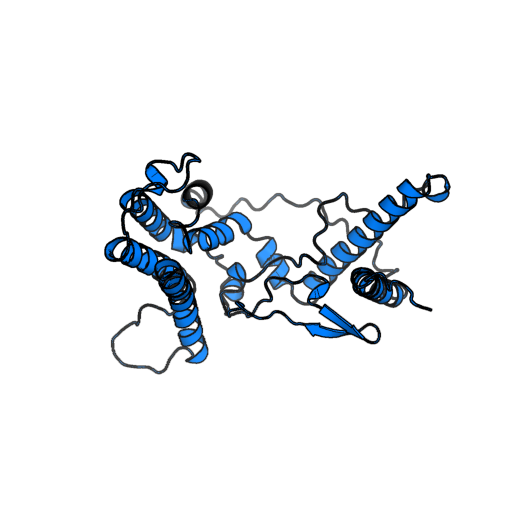893 O O . ARG A 1 232 ? 4.087 8.905 12.915 1.00 92.19 232 ARG A O 1
ATOM 1900 N N . LEU A 1 233 ? 2.492 7.327 13.142 1.00 90.44 233 LEU A N 1
ATOM 1901 C CA . LEU A 1 233 ? 1.382 8.188 12.744 1.00 90.44 233 LEU A CA 1
ATOM 1902 C C . LEU A 1 233 ? 1.085 9.246 13.796 1.00 90.44 233 LEU A C 1
ATOM 1904 O O . LEU A 1 233 ? 0.929 10.399 13.431 1.00 90.44 233 LEU A O 1
ATOM 1908 N N . GLU A 1 234 ? 1.064 8.890 15.076 1.00 89.94 234 GLU A N 1
ATOM 1909 C CA . GLU A 1 234 ? 0.863 9.844 16.167 1.00 89.94 234 GLU A CA 1
ATOM 1910 C C . GLU A 1 234 ? 1.940 10.931 16.140 1.00 89.94 234 GLU A C 1
ATOM 1912 O O . GLU A 1 234 ? 1.614 12.104 16.048 1.00 89.94 234 GLU A O 1
ATOM 1917 N N . ARG A 1 235 ? 3.219 10.566 16.017 1.00 87.44 235 ARG A N 1
ATOM 1918 C CA . ARG A 1 235 ? 4.313 11.535 15.834 1.00 87.44 235 ARG A CA 1
ATOM 1919 C C . ARG A 1 235 ? 4.227 12.379 14.569 1.00 87.44 235 ARG A C 1
ATOM 1921 O O . ARG A 1 235 ? 4.883 13.408 14.508 1.00 87.44 235 ARG A O 1
ATOM 1928 N N . PHE A 1 236 ? 3.519 11.931 13.540 1.00 81.31 236 PHE A N 1
ATOM 1929 C CA . PHE A 1 236 ? 3.320 12.703 12.315 1.00 81.31 236 PHE A CA 1
ATOM 1930 C C . PHE A 1 236 ? 2.115 13.640 12.437 1.00 81.31 236 PHE A C 1
ATOM 1932 O O . PHE A 1 236 ? 2.172 14.788 12.000 1.00 81.31 236 PHE A O 1
ATOM 1939 N N . VAL A 1 237 ? 1.039 13.156 13.054 1.00 77.50 237 VAL A N 1
ATOM 1940 C CA . VAL A 1 237 ? -0.184 13.915 13.293 1.00 77.50 237 VAL A CA 1
ATOM 1941 C C . VAL A 1 237 ? 0.052 14.964 14.371 1.00 77.50 237 VAL A C 1
ATOM 1943 O O . VAL A 1 237 ? -0.327 16.096 14.143 1.00 77.50 237 VAL A O 1
ATOM 1946 N N . SER A 1 238 ? 0.734 14.667 15.479 1.00 64.38 238 SER A N 1
ATOM 1947 C CA . SER A 1 238 ? 0.939 15.603 16.598 1.00 64.38 238 SER A CA 1
ATOM 1948 C C . SER A 1 238 ? 1.633 16.925 16.198 1.00 64.38 238 SER A C 1
ATOM 1950 O O . SER A 1 238 ? 1.150 17.979 16.600 1.00 64.38 238 SER A O 1
ATOM 1952 N N . PRO A 1 239 ? 2.688 16.955 15.357 1.00 54.56 239 PRO A N 1
ATOM 1953 C CA . PRO A 1 239 ? 3.235 18.203 14.815 1.00 54.56 239 PRO A CA 1
ATOM 1954 C C . PRO A 1 239 ? 2.299 18.899 13.819 1.00 54.56 239 PRO A C 1
ATOM 1956 O O . PRO A 1 239 ? 2.234 20.124 13.806 1.00 54.56 239 PRO A O 1
ATOM 1959 N N . ALA A 1 240 ? 1.563 18.141 12.998 1.00 50.53 240 ALA A N 1
ATOM 1960 C CA . ALA A 1 240 ? 0.564 18.694 12.078 1.00 50.53 240 ALA A CA 1
ATOM 1961 C C . ALA A 1 240 ? -0.655 19.272 12.826 1.00 50.53 240 ALA A C 1
ATOM 1963 O O . ALA A 1 240 ? -1.231 20.259 12.387 1.00 50.53 240 ALA A O 1
ATOM 1964 N N . PHE A 1 241 ? -0.977 18.723 13.998 1.00 45.16 241 PHE A N 1
ATOM 1965 C CA . PHE A 1 241 ? -2.014 19.182 14.923 1.00 45.16 241 PHE A CA 1
ATOM 1966 C C . PHE A 1 241 ? -1.674 20.549 15.541 1.00 45.16 241 PHE A C 1
ATOM 1968 O O . PHE A 1 241 ? -2.565 21.287 15.947 1.00 45.16 241 PHE A O 1
ATOM 1975 N N . HIS A 1 242 ? -0.386 20.909 15.575 1.00 42.03 242 HIS A N 1
ATOM 1976 C CA . HIS A 1 242 ? 0.106 22.220 16.010 1.00 42.03 242 HIS A CA 1
ATOM 1977 C C . HIS A 1 242 ? 0.388 23.194 14.852 1.00 42.03 242 HIS A C 1
ATOM 1979 O O . HIS A 1 242 ? 0.754 24.342 15.098 1.00 42.03 242 HIS A O 1
ATOM 1985 N N . LEU A 1 243 ? 0.219 22.765 13.598 1.00 37.50 243 LEU A N 1
ATOM 1986 C CA . LEU A 1 243 ? 0.518 23.553 12.403 1.00 37.50 243 LEU A CA 1
ATOM 1987 C C . LEU A 1 243 ? -0.684 23.597 11.448 1.00 37.50 243 LEU A C 1
ATOM 1989 O O . LEU A 1 243 ? -0.543 23.388 10.245 1.00 37.50 243 LEU A O 1
ATOM 1993 N N . GLU A 1 244 ? -1.853 24.000 11.947 1.00 36.22 244 GLU A N 1
ATOM 1994 C CA . GLU A 1 244 ? -2.768 24.804 11.125 1.00 36.22 244 GLU A CA 1
ATOM 1995 C C . GLU A 1 244 ? -2.134 26.196 10.904 1.00 36.22 244 GLU A C 1
ATOM 1997 O O . GLU A 1 244 ? -2.567 27.211 11.440 1.00 36.22 244 GLU A O 1
ATOM 2002 N N . ASN A 1 245 ? -1.029 26.250 10.153 1.00 31.33 245 ASN A N 1
ATOM 2003 C CA . ASN A 1 245 ? -0.455 27.484 9.622 1.00 31.33 245 ASN A CA 1
ATOM 2004 C C . ASN A 1 245 ? 0.212 27.188 8.257 1.00 31.33 245 ASN A C 1
ATOM 2006 O O . ASN A 1 245 ? 1.186 26.428 8.193 1.00 31.33 245 ASN A O 1
ATOM 2010 N N . PRO A 1 246 ? -0.320 27.717 7.137 1.00 32.84 246 PRO A N 1
ATOM 2011 C CA . PRO A 1 246 ? -0.042 27.235 5.783 1.00 32.84 246 PRO A CA 1
ATOM 2012 C C . PRO A 1 246 ? 1.252 27.813 5.192 1.00 32.84 246 PRO A C 1
ATOM 2014 O O . PRO A 1 246 ? 1.233 28.511 4.178 1.00 32.84 246 PRO A O 1
ATOM 2017 N N . ALA A 1 247 ? 2.404 27.510 5.789 1.00 32.12 247 ALA A N 1
ATOM 2018 C CA . ALA A 1 247 ? 3.680 28.025 5.297 1.00 32.12 247 ALA A CA 1
ATOM 2019 C C . ALA A 1 247 ? 4.867 27.076 5.512 1.00 32.12 247 ALA A C 1
ATOM 2021 O O . ALA A 1 247 ? 5.877 27.483 6.063 1.00 32.12 247 ALA A O 1
ATOM 2022 N N . HIS A 1 248 ? 4.810 25.831 5.022 1.00 31.34 248 HIS A N 1
ATOM 2023 C CA . HIS A 1 248 ? 6.047 25.083 4.736 1.00 31.34 248 HIS A CA 1
ATOM 2024 C C . HIS A 1 248 ? 5.868 23.996 3.664 1.00 31.34 248 HIS A C 1
ATOM 2026 O O . HIS A 1 248 ? 5.995 22.798 3.894 1.00 31.34 248 HIS A O 1
ATOM 2032 N N . LYS A 1 249 ? 5.636 24.429 2.419 1.00 36.44 249 LYS A N 1
ATOM 2033 C CA . LYS A 1 249 ? 6.008 23.636 1.238 1.00 36.44 249 LYS A CA 1
ATOM 2034 C C . LYS A 1 249 ? 7.471 23.924 0.915 1.00 36.44 249 LYS A C 1
ATOM 2036 O O . LYS A 1 249 ? 7.757 25.033 0.467 1.00 36.44 249 LYS A O 1
ATOM 2041 N N . ARG A 1 250 ? 8.367 22.950 1.128 1.00 31.36 250 ARG A N 1
ATOM 2042 C CA . ARG A 1 250 ? 9.610 22.724 0.350 1.00 31.36 250 ARG A CA 1
ATOM 2043 C C . ARG A 1 250 ? 10.503 21.662 1.012 1.00 31.36 250 ARG A C 1
ATOM 2045 O O . ARG A 1 250 ? 11.154 21.979 1.997 1.00 31.36 250 ARG A O 1
ATOM 2052 N N . HIS A 1 251 ? 10.579 20.468 0.416 1.00 29.44 251 HIS A N 1
ATOM 2053 C CA . HIS A 1 251 ? 11.816 19.774 -0.010 1.00 29.44 251 HIS A CA 1
ATOM 2054 C C . HIS A 1 251 ? 11.576 18.266 -0.184 1.00 29.44 251 HIS A C 1
ATOM 2056 O O . HIS A 1 251 ? 11.694 17.499 0.762 1.00 29.44 251 HIS A O 1
ATOM 2062 N N . LEU A 1 252 ? 11.314 17.845 -1.423 1.00 27.98 252 LEU A N 1
ATOM 2063 C CA . LEU A 1 252 ? 11.970 16.662 -1.992 1.00 27.98 252 LEU A CA 1
ATOM 2064 C C . LEU A 1 252 ? 11.986 16.782 -3.522 1.00 27.98 252 LEU A C 1
ATOM 2066 O O . LEU A 1 252 ? 11.393 16.011 -4.265 1.00 27.98 252 LEU A O 1
ATOM 2070 N N . GLY A 1 253 ? 12.639 17.842 -3.992 1.00 30.16 253 GLY A N 1
ATOM 2071 C CA . GLY A 1 253 ? 13.055 17.966 -5.378 1.00 30.16 253 GLY A CA 1
ATOM 2072 C C . GLY A 1 253 ? 14.548 17.703 -5.447 1.00 30.16 253 GLY A C 1
ATOM 2073 O O . GLY A 1 253 ? 15.300 18.612 -5.152 1.00 30.16 253 GLY A O 1
ATOM 2074 N N . ILE A 1 254 ? 14.943 16.481 -5.802 1.00 32.78 254 ILE A N 1
ATOM 2075 C CA . ILE A 1 254 ? 16.085 16.134 -6.667 1.00 32.78 254 ILE A CA 1
ATOM 2076 C C . ILE A 1 254 ? 15.801 14.700 -7.123 1.00 32.78 254 ILE A C 1
ATOM 2078 O O . ILE A 1 254 ? 16.213 13.738 -6.489 1.00 32.78 254 ILE A O 1
ATOM 2082 N N . ARG A 1 255 ? 15.029 14.556 -8.202 1.00 33.12 255 ARG A N 1
ATOM 2083 C CA . ARG A 1 255 ? 15.137 13.413 -9.129 1.00 33.12 255 ARG A CA 1
ATOM 2084 C C . ARG A 1 255 ? 14.391 13.651 -10.437 1.00 33.12 255 ARG A C 1
ATOM 2086 O O . ARG A 1 255 ? 13.833 12.748 -11.028 1.00 33.12 255 ARG A O 1
ATOM 2093 N N . MET A 1 256 ? 14.371 14.897 -10.904 1.00 31.80 256 MET A N 1
ATOM 2094 C CA . MET A 1 256 ? 13.717 15.263 -12.159 1.00 31.80 256 MET A CA 1
ATOM 2095 C C . MET A 1 256 ? 14.440 16.457 -12.798 1.00 31.80 256 MET A C 1
ATOM 2097 O O . MET A 1 256 ? 13.909 17.560 -12.864 1.00 31.80 256 MET A O 1
ATOM 2101 N N . LYS A 1 257 ? 15.668 16.237 -13.289 1.00 31.28 257 LYS A N 1
ATOM 2102 C CA . LYS A 1 257 ? 16.200 17.033 -14.408 1.00 31.28 257 LYS A CA 1
ATOM 2103 C C . LYS A 1 257 ? 15.783 16.340 -15.709 1.00 31.28 257 LYS A C 1
ATOM 2105 O O . LYS A 1 257 ? 16.540 15.589 -16.310 1.00 31.28 257 LYS A O 1
ATOM 2110 N N . TRP A 1 258 ? 14.530 16.559 -16.096 1.00 39.56 258 TRP A N 1
ATOM 2111 C CA . TRP A 1 258 ? 14.038 16.319 -17.453 1.00 39.56 258 TRP A CA 1
ATOM 2112 C C . TRP A 1 258 ? 14.705 17.320 -18.389 1.00 39.56 258 TRP A C 1
ATOM 2114 O O . TRP A 1 258 ? 14.783 18.484 -18.013 1.00 39.56 258 TRP A O 1
ATOM 2124 N N . ALA A 1 259 ? 15.130 16.906 -19.585 1.00 32.78 259 ALA A N 1
ATOM 2125 C CA . ALA A 1 259 ? 14.993 17.735 -20.797 1.00 32.78 259 ALA A CA 1
ATOM 2126 C C . ALA A 1 259 ? 15.607 17.104 -22.054 1.00 32.78 259 ALA A C 1
ATOM 2128 O O . ALA A 1 259 ? 15.099 17.361 -23.135 1.00 32.78 259 ALA A O 1
ATOM 2129 N N . LEU A 1 260 ? 16.636 16.253 -21.979 1.00 35.78 260 LEU A N 1
ATOM 2130 C CA . LEU A 1 260 ? 17.268 15.746 -23.216 1.00 35.78 260 LEU A CA 1
ATOM 2131 C C . LEU A 1 260 ? 16.641 14.462 -23.781 1.00 35.78 260 LEU A C 1
ATOM 2133 O O . LEU A 1 260 ? 17.035 13.987 -24.842 1.00 35.78 260 LEU A O 1
ATOM 2137 N N . MET A 1 261 ? 15.627 13.911 -23.115 1.00 37.75 261 MET A N 1
ATOM 2138 C CA . MET A 1 261 ? 15.038 12.623 -23.486 1.00 37.75 261 MET A CA 1
ATOM 2139 C C . MET A 1 261 ? 13.838 12.711 -24.441 1.00 37.75 261 MET A C 1
ATOM 2141 O O . MET A 1 261 ? 13.244 11.694 -24.788 1.00 37.75 261 MET A O 1
ATOM 2145 N N . PHE A 1 262 ? 13.472 13.912 -24.891 1.00 41.09 262 PHE A N 1
ATOM 2146 C CA . PHE A 1 262 ? 12.325 14.088 -25.784 1.00 41.09 262 PHE A CA 1
ATOM 2147 C C . PHE A 1 262 ? 12.628 13.832 -27.271 1.00 41.09 262 PHE A C 1
ATOM 2149 O O . PHE A 1 262 ? 11.689 13.742 -28.051 1.00 41.09 262 PHE A O 1
ATOM 2156 N N . LEU A 1 263 ? 13.888 13.599 -27.670 1.00 36.81 263 LEU A N 1
ATOM 2157 C CA . LEU A 1 263 ? 14.223 13.258 -29.065 1.00 36.81 263 LEU A CA 1
ATOM 2158 C C . LEU A 1 263 ? 14.345 11.746 -29.350 1.00 36.81 263 LEU A C 1
ATOM 2160 O O . LEU A 1 263 ? 14.339 11.343 -30.507 1.00 36.81 263 LEU A O 1
ATOM 2164 N N . ALA A 1 264 ? 14.430 10.890 -28.325 1.00 38.16 264 ALA A N 1
ATOM 2165 C CA . ALA A 1 264 ? 14.622 9.441 -28.506 1.00 38.16 264 ALA A CA 1
ATOM 2166 C C . ALA A 1 264 ? 13.310 8.626 -28.491 1.00 38.16 264 ALA A C 1
ATOM 2168 O O . ALA A 1 264 ? 13.323 7.416 -28.727 1.00 38.16 264 ALA A O 1
ATOM 2169 N N . LEU A 1 265 ? 12.173 9.273 -28.209 1.00 37.38 265 LEU A N 1
ATOM 2170 C CA . LEU A 1 265 ? 10.929 8.595 -27.832 1.00 37.38 265 LEU A CA 1
ATOM 2171 C C . LEU A 1 265 ? 10.194 7.875 -28.979 1.00 37.38 265 LEU A C 1
ATOM 2173 O O . LEU A 1 265 ? 9.339 7.047 -28.686 1.00 37.38 265 LEU A O 1
ATOM 2177 N N . SER A 1 266 ? 10.509 8.120 -30.257 1.00 36.88 266 SER A N 1
ATOM 2178 C CA . SER A 1 266 ? 9.802 7.454 -31.370 1.00 36.88 266 SER A CA 1
ATOM 2179 C C . SER A 1 266 ? 10.490 6.182 -31.882 1.00 36.88 266 SER A C 1
ATOM 2181 O O . SER A 1 266 ? 9.818 5.273 -32.362 1.00 36.88 266 SER A O 1
ATOM 2183 N N . ILE A 1 267 ? 11.814 6.063 -31.735 1.00 39.34 267 ILE A N 1
ATOM 2184 C CA . ILE A 1 267 ? 12.585 4.912 -32.245 1.00 39.34 267 ILE A CA 1
ATOM 2185 C C . ILE A 1 267 ? 12.688 3.792 -31.188 1.00 39.34 267 ILE A C 1
ATOM 2187 O O . ILE A 1 267 ? 12.883 2.623 -31.523 1.00 39.34 267 ILE A O 1
ATOM 2191 N N . PHE A 1 268 ? 12.500 4.115 -29.903 1.00 40.03 268 PHE A N 1
ATOM 2192 C CA . PHE A 1 268 ? 12.774 3.202 -28.785 1.00 40.03 268 PHE A CA 1
ATOM 2193 C C . PHE A 1 268 ? 11.555 2.400 -28.285 1.00 40.03 268 PHE A C 1
ATOM 2195 O O . PHE A 1 268 ? 11.728 1.345 -27.675 1.00 40.03 268 PHE A O 1
ATOM 2202 N N . GLN A 1 269 ? 10.323 2.821 -28.608 1.00 39.34 269 GLN A N 1
ATOM 2203 C CA . GLN A 1 269 ? 9.096 2.146 -28.147 1.00 39.34 269 GLN A CA 1
ATOM 2204 C C . GLN A 1 269 ? 8.940 0.705 -28.672 1.00 39.34 269 GLN A C 1
ATOM 2206 O O . GLN A 1 269 ? 8.407 -0.141 -27.961 1.00 39.34 269 GLN A O 1
ATOM 2211 N N . ARG A 1 270 ? 9.464 0.377 -29.865 1.00 41.53 270 ARG A N 1
ATOM 2212 C CA . ARG A 1 270 ? 9.387 -0.993 -30.420 1.00 41.53 270 ARG A CA 1
ATOM 2213 C C . ARG A 1 270 ? 10.419 -1.968 -29.849 1.00 41.53 270 ARG A C 1
ATOM 2215 O O . ARG A 1 270 ? 10.187 -3.170 -29.874 1.00 41.53 270 ARG A O 1
ATOM 2222 N N . LYS A 1 271 ? 11.562 -1.487 -29.346 1.00 38.72 271 LYS A N 1
ATOM 2223 C CA . LYS A 1 271 ? 12.600 -2.368 -28.776 1.00 38.72 271 LYS A CA 1
ATOM 2224 C C . LYS A 1 271 ? 12.294 -2.772 -27.338 1.00 38.72 271 LYS A C 1
ATOM 2226 O O . LYS A 1 271 ? 12.586 -3.897 -26.962 1.00 38.72 271 LYS A O 1
ATOM 2231 N N . ILE A 1 272 ? 11.670 -1.884 -26.570 1.00 46.03 272 ILE A N 1
ATOM 2232 C CA . ILE A 1 272 ? 11.410 -2.109 -25.145 1.00 46.03 272 ILE A CA 1
ATOM 2233 C C . ILE A 1 272 ? 10.194 -2.984 -24.900 1.00 46.03 272 ILE A C 1
ATOM 2235 O O . ILE A 1 272 ? 10.230 -3.806 -23.988 1.00 46.03 272 ILE A O 1
ATOM 2239 N N . TYR A 1 273 ? 9.152 -2.859 -25.725 1.00 45.44 273 TYR A N 1
ATOM 2240 C CA . TYR A 1 273 ? 8.035 -3.796 -25.653 1.00 45.44 273 TYR A CA 1
ATOM 2241 C C . TYR A 1 273 ? 8.550 -5.230 -25.833 1.00 45.44 273 TYR A C 1
ATOM 2243 O O . TYR A 1 273 ? 8.271 -6.093 -25.008 1.00 45.44 273 TYR A O 1
ATOM 2251 N N . ARG A 1 274 ? 9.465 -5.425 -26.792 1.00 47.00 274 ARG A N 1
ATOM 2252 C CA . ARG A 1 274 ? 10.215 -6.670 -26.974 1.00 47.00 274 ARG A CA 1
ATOM 2253 C C . ARG A 1 274 ? 10.994 -7.102 -25.729 1.00 47.00 274 ARG A C 1
ATOM 2255 O O . ARG A 1 274 ? 10.952 -8.274 -25.399 1.00 47.00 274 ARG A O 1
ATOM 2262 N N . THR A 1 275 ? 11.679 -6.199 -25.025 1.00 46.88 275 THR A N 1
ATOM 2263 C CA . THR A 1 275 ? 12.431 -6.536 -23.797 1.00 46.88 275 THR A CA 1
ATOM 2264 C C . THR A 1 275 ? 11.516 -6.983 -22.655 1.00 46.88 275 THR A C 1
ATOM 2266 O O . THR A 1 275 ? 11.804 -7.988 -22.016 1.00 46.88 275 THR A O 1
ATOM 2269 N N . ILE A 1 276 ? 10.381 -6.310 -22.438 1.00 47.97 276 ILE A N 1
ATOM 2270 C CA . ILE A 1 276 ? 9.384 -6.723 -21.432 1.00 47.97 276 ILE A CA 1
ATOM 2271 C C . ILE A 1 276 ? 8.782 -8.091 -21.801 1.00 47.97 276 ILE A C 1
ATOM 2273 O O . ILE A 1 276 ? 8.609 -8.945 -20.935 1.00 47.97 276 ILE A O 1
ATOM 2277 N N . CYS A 1 277 ? 8.535 -8.340 -23.090 1.00 49.53 277 CYS A N 1
ATOM 2278 C CA . CYS A 1 277 ? 8.039 -9.631 -23.579 1.00 49.53 277 CYS A CA 1
ATOM 2279 C C . CYS A 1 277 ? 9.090 -10.748 -23.501 1.00 49.53 277 CYS A C 1
ATOM 2281 O O . CYS A 1 277 ? 8.741 -11.901 -23.262 1.00 49.53 277 CYS A O 1
ATOM 2283 N N . VAL A 1 278 ? 10.372 -10.421 -23.677 1.00 54.06 278 VAL A N 1
ATOM 2284 C CA . VAL A 1 278 ? 11.494 -11.357 -23.512 1.00 54.06 278 VAL A CA 1
ATOM 2285 C C . VAL A 1 278 ? 11.671 -11.723 -22.038 1.00 54.06 278 VAL A C 1
ATOM 2287 O O . VAL A 1 278 ? 11.719 -12.906 -21.723 1.00 54.06 278 VAL A O 1
ATOM 2290 N N . MET A 1 279 ? 11.623 -10.751 -21.120 1.00 46.84 279 MET A N 1
ATOM 2291 C CA . MET A 1 279 ? 11.662 -11.024 -19.676 1.00 46.84 279 MET A CA 1
ATOM 2292 C C . MET A 1 279 ? 10.469 -11.868 -19.197 1.00 46.84 279 MET A C 1
ATOM 2294 O O . MET A 1 279 ? 10.626 -12.704 -18.310 1.00 46.84 279 MET A O 1
ATOM 2298 N N . ALA A 1 280 ? 9.286 -11.700 -19.799 1.00 51.41 280 ALA A N 1
ATOM 2299 C CA . ALA A 1 280 ? 8.126 -12.550 -19.521 1.00 51.41 280 ALA A CA 1
ATOM 2300 C C . ALA A 1 280 ? 8.271 -13.982 -20.086 1.00 51.41 280 ALA A C 1
ATOM 2302 O O . ALA A 1 280 ? 7.754 -14.923 -19.488 1.00 51.41 280 ALA A O 1
ATOM 2303 N N . ARG A 1 281 ? 8.993 -14.173 -21.203 1.00 48.88 281 ARG A N 1
ATOM 2304 C CA . ARG A 1 281 ? 9.276 -15.501 -21.788 1.00 48.88 281 ARG A CA 1
ATOM 2305 C C . ARG A 1 281 ? 10.343 -16.274 -21.016 1.00 48.88 281 ARG A C 1
ATOM 2307 O O . ARG A 1 281 ? 10.147 -17.458 -20.745 1.00 48.88 281 ARG A O 1
ATOM 2314 N N . ASP A 1 282 ? 11.428 -15.619 -20.618 1.00 46.75 282 ASP A N 1
ATOM 2315 C CA . ASP A 1 282 ? 12.580 -16.286 -19.992 1.00 46.75 282 ASP A CA 1
ATOM 2316 C C . ASP A 1 282 ? 12.283 -16.787 -18.562 1.00 46.75 282 ASP A C 1
ATOM 2318 O O . ASP A 1 282 ? 12.955 -17.684 -18.060 1.00 46.75 282 ASP A O 1
ATOM 2322 N N . GLY A 1 283 ? 11.203 -16.310 -17.930 1.00 42.38 283 GLY A N 1
ATOM 2323 C CA . GLY A 1 283 ? 10.671 -16.861 -16.677 1.00 42.38 283 GLY A CA 1
ATOM 2324 C C . GLY A 1 283 ? 9.957 -18.220 -16.803 1.00 42.38 283 GLY A C 1
ATOM 2325 O O . GLY A 1 283 ? 9.485 -18.742 -15.794 1.00 42.38 283 GLY A O 1
ATOM 2326 N N . THR A 1 284 ? 9.854 -18.801 -18.009 1.00 42.81 284 THR A N 1
ATOM 2327 C CA . THR A 1 284 ? 9.106 -20.053 -18.271 1.00 42.81 284 THR A CA 1
ATOM 2328 C C . THR A 1 284 ? 9.932 -21.216 -18.836 1.00 42.81 284 THR A C 1
ATOM 2330 O O . THR A 1 284 ? 9.365 -22.204 -19.302 1.00 42.81 284 THR A O 1
ATOM 2333 N N . SER A 1 285 ? 11.265 -21.197 -18.743 1.00 35.47 285 SER A N 1
ATOM 2334 C CA . SER A 1 285 ? 12.073 -22.362 -19.133 1.00 35.47 285 SER A CA 1
ATOM 2335 C C . SER A 1 285 ? 12.108 -23.434 -18.031 1.00 35.47 285 SER A C 1
ATOM 2337 O O . SER A 1 285 ? 12.976 -23.425 -17.157 1.00 35.47 285 SER A O 1
ATOM 2339 N N . ARG A 1 286 ? 11.176 -24.399 -18.083 1.00 36.34 286 ARG A N 1
ATOM 2340 C CA . ARG A 1 286 ? 11.393 -25.734 -17.490 1.00 36.34 286 ARG A CA 1
ATOM 2341 C C . ARG A 1 286 ? 12.393 -26.508 -18.362 1.00 36.34 286 ARG A C 1
ATOM 2343 O O . ARG A 1 286 ? 12.264 -26.462 -19.584 1.00 36.34 286 ARG A O 1
ATOM 2350 N N . PRO A 1 287 ? 13.340 -27.261 -17.778 1.00 32.97 287 PRO A N 1
ATOM 2351 C CA . PRO A 1 287 ? 14.223 -28.122 -18.550 1.00 32.97 287 PRO A CA 1
ATOM 2352 C C . PRO A 1 287 ? 13.427 -29.322 -19.076 1.00 32.97 287 PRO A C 1
ATOM 2354 O O . PRO A 1 287 ? 12.910 -30.127 -18.299 1.00 32.97 287 PRO A O 1
ATOM 2357 N N . THR A 1 288 ? 13.324 -29.458 -20.396 1.00 34.50 288 THR A N 1
ATOM 2358 C CA . THR A 1 288 ? 12.941 -30.722 -21.029 1.00 34.50 288 THR A CA 1
ATOM 2359 C C . THR A 1 288 ? 14.120 -31.680 -20.898 1.00 34.50 288 THR A C 1
ATOM 2361 O O . THR A 1 288 ? 15.142 -31.514 -21.563 1.00 34.50 288 THR A O 1
ATOM 2364 N N . SER A 1 289 ? 13.991 -32.652 -19.996 1.00 34.75 289 SER A N 1
ATOM 2365 C CA . SER A 1 289 ? 14.823 -33.853 -20.001 1.00 34.75 289 SER A CA 1
ATOM 2366 C C . SER A 1 289 ? 14.478 -34.672 -21.244 1.00 34.75 289 SER A C 1
ATOM 2368 O O . SER A 1 289 ? 13.308 -34.819 -21.595 1.00 34.75 289 SER A O 1
ATOM 2370 N N . GLY A 1 290 ? 15.512 -35.133 -21.943 1.00 32.03 290 GLY A N 1
ATOM 2371 C CA . GLY A 1 290 ? 15.373 -35.992 -23.108 1.00 32.03 290 GLY A CA 1
ATOM 2372 C C . GLY A 1 290 ? 15.002 -37.425 -22.731 1.00 32.03 290 GLY A C 1
ATOM 2373 O O . GLY A 1 290 ? 15.435 -37.932 -21.697 1.00 32.03 290 GLY A O 1
ATOM 2374 N N . MET A 1 291 ? 14.245 -38.057 -23.621 1.00 31.47 291 MET A N 1
ATOM 2375 C CA . MET A 1 291 ? 14.218 -39.495 -23.880 1.00 31.47 291 MET A CA 1
ATOM 2376 C C . MET A 1 291 ? 13.910 -39.655 -25.370 1.00 31.47 291 MET A C 1
ATOM 2378 O O . MET A 1 291 ? 12.784 -39.398 -25.791 1.00 31.47 291 MET A O 1
ATOM 2382 N N . ASP A 1 292 ? 14.962 -39.850 -26.164 1.00 33.91 292 ASP A N 1
ATOM 2383 C CA . ASP A 1 292 ? 15.213 -41.043 -26.992 1.00 33.91 292 ASP A CA 1
ATOM 2384 C C . ASP A 1 292 ? 16.591 -40.921 -27.668 1.00 33.91 292 ASP A C 1
ATOM 2386 O O . ASP A 1 292 ? 16.905 -39.832 -28.207 1.00 33.91 292 ASP A O 1
#